Protein AF-A0A8T6A7P2-F1 (afdb_monomer_lite)

Organism: Escherichia coli (NCBI:txid562)

Secondary structure (DSSP, 8-state):
-HHHHHHHHHHHHHHTT-SEEEEE-SSGGGG-HHHHHHHTTTSS-EEEEE-TTSPPTTTTSB-PPPTT------SS-PPBHHHHBSSHHHHHHHHHHHHHHHHHHHHHH-----GGG-----HHHH-HHHHHHHHHHHTT--EE--TTS-BEE--HHHHHHHH-PPP-HHHHHHHHTT----B--TTS--B---S---

Foldseek 3Di:
DVLVVLVVQLVVCVVVVDQEDEDECQPPCVPCVVVSCVSCPPHNHHYYYDYFQAQADQQAAFDDDAPPDDDQDDDPPGHGNNLAAVGNVQVLLSLVVSQDVQVCCCPVVVDDDDPVSHDDDPCVVCDPVNVVLLVVLNVLWDWDDDPSNYTDIDDQVRCCVPVVDHRNVSNSSVSRVSDDQWDDDPPDDIDGDDPPDD

Structure (mmCIF, N/CA/C/O backbone):
data_AF-A0A8T6A7P2-F1
#
_entry.id   AF-A0A8T6A7P2-F1
#
loop_
_atom_site.group_PDB
_atom_site.id
_atom_site.type_symbol
_atom_site.label_atom_id
_atom_site.label_alt_id
_atom_site.label_comp_id
_atom_site.label_asym_id
_atom_site.label_entity_id
_atom_site.label_seq_id
_atom_site.pdbx_PDB_ins_code
_atom_site.Cartn_x
_atom_site.Cartn_y
_atom_site.Cartn_z
_atom_site.occupancy
_atom_site.B_iso_or_equiv
_atom_site.auth_seq_id
_atom_site.auth_comp_id
_atom_site.auth_asym_id
_atom_site.auth_atom_id
_atom_site.pdbx_PDB_model_num
ATOM 1 N N . ASP A 1 1 ? -10.646 17.675 11.533 1.00 82.50 1 ASP A N 1
ATOM 2 C CA . ASP A 1 1 ? -9.576 17.373 12.512 1.00 82.50 1 ASP A CA 1
ATOM 3 C C . ASP A 1 1 ? -9.053 15.948 12.293 1.00 82.50 1 ASP A C 1
ATOM 5 O O . ASP A 1 1 ? -9.683 15.192 11.562 1.00 82.50 1 ASP A O 1
ATOM 9 N N . ILE A 1 2 ? -7.898 15.574 12.850 1.00 89.81 2 ILE A N 1
ATOM 10 C CA . ILE A 1 2 ? -7.284 14.251 12.660 1.00 89.81 2 ILE A CA 1
ATOM 11 C C . ILE A 1 2 ? -8.164 13.108 13.181 1.00 89.81 2 ILE A C 1
ATOM 13 O O . ILE A 1 2 ? -8.233 12.057 12.547 1.00 89.81 2 ILE A O 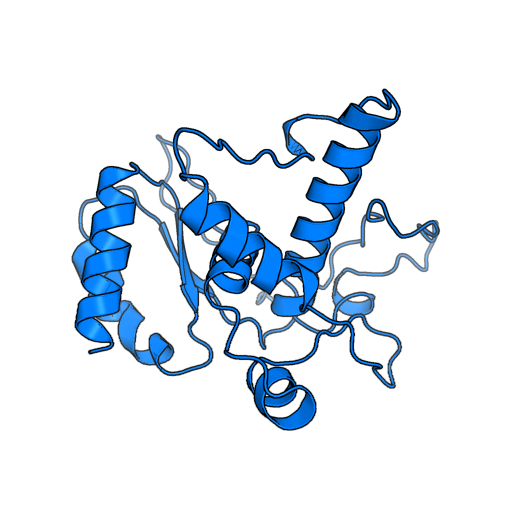1
ATOM 17 N N . ASN A 1 3 ? -8.882 13.329 14.284 1.00 93.62 3 ASN A N 1
ATOM 18 C CA . ASN A 1 3 ? -9.816 12.350 14.831 1.00 93.62 3 ASN A CA 1
ATOM 19 C C . ASN A 1 3 ? -10.999 12.105 13.882 1.00 93.62 3 ASN A C 1
ATOM 21 O O . ASN A 1 3 ? -11.344 10.954 13.642 1.00 93.62 3 ASN A O 1
ATOM 25 N N . GLU A 1 4 ? -11.553 13.154 13.266 1.00 95.19 4 GLU A N 1
ATOM 26 C CA . GLU A 1 4 ? -12.629 13.019 12.267 1.00 95.19 4 GLU A CA 1
ATOM 27 C C . GLU A 1 4 ? -12.160 12.243 11.028 1.00 95.19 4 GLU A C 1
ATOM 29 O O . GLU A 1 4 ? -12.902 11.431 10.484 1.00 95.19 4 GLU A O 1
ATOM 34 N N . GLY A 1 5 ? -10.913 12.459 10.593 1.00 94.69 5 GLY A N 1
ATOM 35 C CA . GLY A 1 5 ? -10.319 11.697 9.492 1.00 94.69 5 GLY A CA 1
ATOM 36 C C . GLY A 1 5 ? -10.165 10.208 9.818 1.00 94.69 5 GLY A C 1
ATOM 37 O O . GLY A 1 5 ? -10.401 9.365 8.954 1.00 94.69 5 GLY A O 1
ATOM 38 N N . ALA A 1 6 ? -9.816 9.882 11.066 1.00 95.56 6 ALA A N 1
ATOM 39 C CA . ALA A 1 6 ? -9.726 8.502 11.535 1.00 95.56 6 ALA A CA 1
ATOM 40 C C . ALA A 1 6 ? -11.102 7.821 11.596 1.00 95.56 6 ALA A C 1
ATOM 42 O O . ALA A 1 6 ? -11.232 6.683 11.144 1.00 95.56 6 ALA A O 1
ATOM 43 N N . ASP A 1 7 ? -12.131 8.519 12.086 1.00 95.94 7 ASP A N 1
ATOM 44 C CA . ASP A 1 7 ? -13.509 8.008 12.107 1.00 95.94 7 ASP A CA 1
ATOM 45 C C . ASP A 1 7 ? -14.044 7.794 10.689 1.00 95.94 7 ASP A C 1
ATOM 47 O O . ASP A 1 7 ? -14.640 6.757 10.400 1.00 95.94 7 ASP A O 1
ATOM 51 N N . TRP A 1 8 ? -13.780 8.739 9.782 1.00 97.31 8 TRP A N 1
ATOM 52 C CA . TRP A 1 8 ? -14.160 8.628 8.375 1.00 97.31 8 TRP A CA 1
ATOM 53 C C . TRP A 1 8 ? -13.516 7.405 7.713 1.00 97.31 8 TRP A C 1
ATOM 55 O O . TRP A 1 8 ? -14.231 6.568 7.162 1.00 97.31 8 TRP A O 1
ATOM 65 N N . ALA A 1 9 ? -12.195 7.248 7.824 1.00 96.94 9 ALA A N 1
ATOM 66 C CA . ALA A 1 9 ? -11.491 6.112 7.233 1.00 96.94 9 ALA A CA 1
ATOM 67 C C . ALA A 1 9 ? -11.938 4.770 7.840 1.00 96.94 9 ALA A C 1
ATOM 69 O O . ALA A 1 9 ? -12.129 3.799 7.112 1.00 96.94 9 ALA A O 1
ATOM 70 N N . SER A 1 10 ? -12.169 4.726 9.156 1.00 96.31 10 SER A N 1
ATOM 71 C CA . SER A 1 10 ? -12.660 3.516 9.829 1.00 96.31 10 SER A CA 1
ATOM 72 C C . SER A 1 10 ? -14.088 3.166 9.399 1.00 96.31 10 SER A C 1
ATOM 74 O O . SER A 1 10 ? -14.419 1.993 9.258 1.00 96.31 10 SER A O 1
ATOM 76 N N . SER A 1 11 ? -14.930 4.172 9.135 1.00 96.50 11 SER A N 1
ATOM 77 C 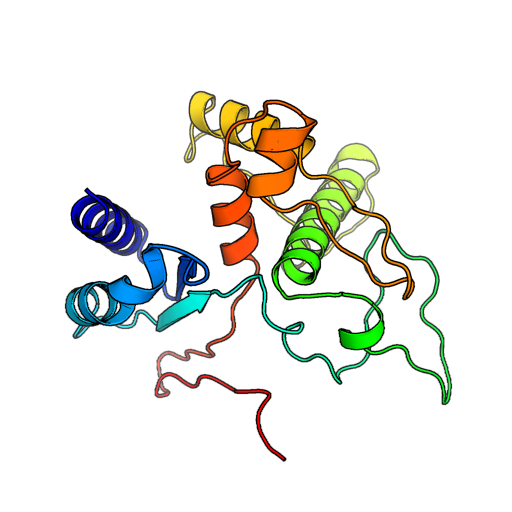CA . SER A 1 11 ? -16.287 3.954 8.623 1.00 96.50 11 SER A CA 1
ATOM 78 C C . SER A 1 11 ? -16.296 3.400 7.199 1.00 96.50 11 SER A C 1
ATOM 80 O O . SER A 1 11 ? -17.068 2.488 6.916 1.00 96.50 11 SER A O 1
ATOM 82 N N . LEU A 1 12 ? -15.399 3.885 6.332 1.00 96.06 12 LEU A N 1
ATOM 83 C CA . LEU A 1 12 ? -15.229 3.353 4.979 1.00 96.06 12 LEU A CA 1
ATOM 84 C C . LEU A 1 12 ? -14.766 1.900 5.010 1.00 96.06 12 LEU A C 1
ATOM 86 O O . LEU A 1 12 ? -15.370 1.061 4.365 1.00 96.06 12 LEU A O 1
ATOM 90 N N . ALA A 1 13 ? -13.784 1.582 5.848 1.00 94.69 13 ALA A N 1
ATOM 91 C CA . ALA A 1 13 ? -13.301 0.216 6.019 1.00 94.69 13 ALA A CA 1
ATOM 92 C C . ALA A 1 13 ? -14.390 -0.775 6.474 1.00 94.69 13 ALA A C 1
ATOM 94 O O . ALA A 1 13 ? -14.344 -1.945 6.113 1.00 94.69 13 ALA A O 1
ATOM 95 N N . VAL A 1 14 ? -15.381 -0.323 7.252 1.00 93.75 14 VAL A N 1
ATOM 96 C CA . VAL A 1 14 ? -16.546 -1.152 7.607 1.00 93.75 14 VAL A CA 1
ATOM 97 C C . VAL A 1 14 ? -17.514 -1.305 6.433 1.00 93.75 14 VAL A C 1
ATOM 99 O O . VAL A 1 14 ? -18.097 -2.371 6.274 1.00 93.75 14 VAL A O 1
ATOM 102 N N . ILE A 1 15 ? -17.706 -0.259 5.625 1.00 94.38 15 ILE A N 1
ATOM 103 C CA . ILE A 1 15 ? -18.546 -0.318 4.417 1.00 94.38 15 ILE A CA 1
ATOM 104 C C . ILE A 1 15 ? -17.935 -1.268 3.381 1.00 94.38 15 ILE A C 1
ATOM 106 O O . ILE A 1 15 ? -18.664 -2.037 2.762 1.00 94.38 15 ILE A O 1
ATOM 110 N N . ASP A 1 16 ? -16.612 -1.230 3.246 1.00 94.50 16 ASP A N 1
ATOM 111 C CA . ASP A 1 16 ? -15.836 -2.049 2.316 1.00 94.50 16 ASP A CA 1
ATOM 112 C C . ASP A 1 16 ? -15.555 -3.468 2.856 1.00 94.50 16 ASP A C 1
ATOM 114 O O . ASP A 1 16 ? -14.896 -4.250 2.178 1.00 94.50 16 ASP A O 1
ATOM 118 N N . ASP A 1 17 ? -16.048 -3.795 4.060 1.00 93.88 17 ASP A N 1
ATOM 119 C CA . ASP A 1 17 ? -15.923 -5.101 4.729 1.00 93.88 17 ASP A CA 1
ATOM 120 C C . ASP A 1 17 ? -14.480 -5.643 4.767 1.00 93.88 17 ASP A C 1
ATOM 122 O O . ASP A 1 17 ? -14.198 -6.775 4.382 1.00 93.88 17 ASP A O 1
ATOM 126 N N . VAL A 1 18 ? -13.527 -4.803 5.194 1.00 93.56 18 VAL A N 1
ATOM 127 C CA . VAL A 1 18 ? -12.096 -5.148 5.129 1.00 93.56 18 VAL A CA 1
ATOM 128 C C . VAL A 1 18 ? -11.649 -6.087 6.255 1.00 93.56 18 VAL A C 1
ATOM 130 O O . VAL A 1 18 ? -11.975 -5.877 7.421 1.00 93.56 18 VAL A O 1
ATOM 133 N N . ASP A 1 19 ? -10.759 -7.031 5.944 1.00 93.19 19 ASP A N 1
ATOM 134 C CA . ASP A 1 19 ? -10.066 -7.858 6.950 1.00 93.19 19 ASP A CA 1
ATOM 135 C C . ASP A 1 19 ? -8.873 -7.131 7.606 1.00 93.19 19 ASP A C 1
ATOM 137 O O . ASP A 1 19 ? -8.492 -7.380 8.761 1.00 93.19 19 ASP A O 1
ATOM 141 N N . HIS A 1 20 ? -8.250 -6.211 6.864 1.00 94.31 20 HIS A N 1
ATOM 142 C CA . HIS A 1 20 ? -7.018 -5.529 7.257 1.00 94.31 20 HIS A CA 1
ATOM 143 C C . HIS A 1 20 ? -7.129 -4.018 7.080 1.00 94.31 20 HIS A C 1
ATOM 145 O O . HIS A 1 20 ? -7.383 -3.517 5.988 1.00 94.31 20 HIS A O 1
ATOM 151 N N . PHE A 1 21 ? -6.863 -3.282 8.158 1.00 96.06 21 PHE A N 1
ATOM 152 C CA . PHE A 1 21 ? -6.836 -1.828 8.175 1.00 96.06 21 PHE A CA 1
ATOM 153 C C . PHE A 1 21 ? -5.446 -1.318 8.562 1.00 96.06 21 PHE A C 1
ATOM 155 O O . PHE A 1 21 ? -4.931 -1.618 9.645 1.00 96.06 21 PHE A O 1
ATOM 162 N N . LEU A 1 22 ? -4.840 -0.512 7.686 1.00 96.75 22 LEU A N 1
ATOM 163 C CA . LEU A 1 22 ? -3.539 0.115 7.911 1.00 96.75 22 LEU A CA 1
ATOM 164 C C . LEU A 1 22 ? -3.654 1.640 7.923 1.00 96.75 22 LEU A C 1
ATOM 166 O O . LEU A 1 22 ? -4.429 2.220 7.168 1.00 96.75 22 LEU A O 1
ATOM 170 N N . PHE A 1 23 ? -2.845 2.302 8.751 1.00 96.19 23 PHE A N 1
ATOM 171 C CA . PHE A 1 23 ? -2.768 3.767 8.785 1.00 96.19 23 PHE A CA 1
ATOM 172 C C . PHE A 1 23 ? -1.342 4.268 9.043 1.00 96.19 23 PHE A C 1
ATOM 174 O O . PHE A 1 23 ? -0.574 3.624 9.755 1.00 96.19 23 PHE A O 1
ATOM 181 N N . ASP A 1 24 ? -1.000 5.438 8.492 1.00 95.81 24 ASP A N 1
ATOM 182 C CA . ASP A 1 24 ? 0.319 6.070 8.649 1.00 95.81 24 ASP A CA 1
ATOM 183 C C . ASP A 1 24 ? 0.519 6.586 10.087 1.00 95.81 24 ASP A C 1
ATOM 185 O O . ASP A 1 24 ? -0.169 7.503 10.546 1.00 95.81 24 ASP A O 1
ATOM 189 N N . GLY A 1 25 ? 1.479 5.992 10.793 1.00 95.06 25 GLY A N 1
ATOM 190 C CA . GLY A 1 25 ? 1.872 6.326 12.158 1.00 95.06 25 GLY A CA 1
ATOM 191 C C . GLY A 1 25 ? 3.208 7.061 12.286 1.00 95.06 25 GLY A C 1
ATOM 192 O O . GLY A 1 25 ? 3.648 7.272 13.413 1.00 95.06 25 GLY A O 1
ATOM 193 N N . ASP A 1 26 ? 3.870 7.450 11.188 1.00 91.19 26 ASP A N 1
ATOM 194 C CA . ASP A 1 26 ? 5.152 8.181 11.256 1.00 91.19 26 ASP A CA 1
ATOM 195 C C . ASP A 1 26 ? 4.981 9.655 11.662 1.00 91.19 26 ASP A C 1
ATOM 197 O O . ASP A 1 26 ? 5.938 10.314 12.071 1.00 91.19 26 ASP A O 1
ATOM 201 N N . GLY A 1 27 ? 3.767 10.193 11.527 1.00 89.31 27 GLY A N 1
ATOM 202 C CA . GLY A 1 27 ? 3.453 11.593 11.803 1.00 89.31 27 GLY A CA 1
ATOM 203 C C . GLY A 1 27 ? 2.328 11.764 12.816 1.00 89.31 27 GLY A C 1
ATOM 204 O O . GLY A 1 27 ? 2.290 11.126 13.866 1.00 89.31 27 GLY A O 1
ATOM 205 N N . LEU A 1 28 ? 1.376 12.639 12.484 1.00 89.19 28 LEU A N 1
ATOM 206 C CA . LEU A 1 28 ? 0.245 12.957 13.361 1.00 89.19 28 LEU A CA 1
ATOM 207 C C . LEU A 1 28 ? -0.606 11.721 13.713 1.00 89.19 28 LEU A C 1
ATOM 209 O O . LEU A 1 28 ? -1.212 11.680 14.782 1.00 89.19 28 LEU A O 1
ATOM 213 N N . GLY A 1 29 ? -0.620 10.697 12.852 1.00 91.44 29 GLY A N 1
ATOM 214 C CA . GLY A 1 29 ? -1.354 9.452 13.083 1.00 91.44 29 GLY A CA 1
ATOM 215 C C . GLY A 1 29 ? -0.804 8.579 14.215 1.00 91.44 29 GLY A C 1
ATOM 216 O O . GLY A 1 29 ? -1.502 7.673 14.661 1.00 91.44 29 GLY A O 1
ATOM 217 N N . ALA A 1 30 ? 0.385 8.870 14.759 1.00 92.69 30 ALA A N 1
ATOM 218 C CA . ALA A 1 30 ? 0.971 8.112 15.870 1.00 92.69 30 ALA A CA 1
ATOM 219 C C . ALA A 1 30 ? 0.033 7.998 17.092 1.00 92.69 30 ALA A C 1
ATOM 221 O O . ALA A 1 30 ? 0.031 6.983 17.789 1.00 92.69 30 ALA A O 1
ATOM 222 N N . GLY A 1 31 ? -0.801 9.017 17.336 1.00 93.06 31 GLY A N 1
ATOM 223 C CA . GLY A 1 31 ? -1.765 9.049 18.441 1.00 93.06 31 GLY A CA 1
ATOM 224 C C . GLY A 1 31 ? -3.103 8.345 18.173 1.00 93.06 31 GLY A C 1
ATOM 225 O O . GLY A 1 31 ? -3.914 8.232 19.089 1.00 93.06 31 GLY A O 1
ATOM 226 N N . LEU A 1 32 ? -3.357 7.865 16.950 1.00 94.50 32 LEU A N 1
ATOM 227 C CA . LEU A 1 32 ? -4.676 7.361 16.543 1.00 94.50 32 LEU A CA 1
ATOM 228 C C . LEU A 1 32 ? -4.944 5.903 16.915 1.00 94.50 32 LEU A C 1
ATOM 230 O O . LEU A 1 32 ? -6.089 5.463 16.826 1.00 94.50 32 LEU A O 1
ATOM 234 N N . ARG A 1 33 ? -3.924 5.155 17.363 1.00 92.62 33 ARG A N 1
ATOM 235 C CA . ARG A 1 33 ? -4.043 3.710 17.616 1.00 92.62 33 ARG A CA 1
ATOM 236 C C . ARG A 1 33 ? -5.256 3.372 18.473 1.00 92.62 33 ARG A C 1
ATOM 238 O O . ARG A 1 33 ? -6.044 2.536 18.062 1.00 92.62 33 ARG A O 1
ATOM 245 N N . ARG A 1 34 ? -5.415 4.047 19.619 1.00 94.00 34 ARG A N 1
ATOM 246 C CA . ARG A 1 34 ? -6.513 3.780 20.559 1.00 94.00 34 ARG A CA 1
ATOM 247 C C . ARG A 1 34 ? -7.878 4.023 19.917 1.00 94.00 34 ARG A C 1
ATOM 249 O O . ARG A 1 34 ? -8.742 3.167 20.011 1.00 94.00 34 ARG A O 1
ATOM 256 N N . GLN A 1 35 ? -8.055 5.160 19.244 1.00 96.19 35 GLN A N 1
ATOM 257 C CA . GLN A 1 35 ? -9.323 5.500 18.594 1.00 96.19 35 GLN A CA 1
ATOM 258 C C . GLN A 1 35 ? -9.706 4.453 17.542 1.00 96.19 35 GLN A C 1
ATOM 260 O O . GLN A 1 35 ? -10.834 3.973 17.538 1.00 96.19 35 GLN A O 1
ATOM 265 N N . ILE A 1 36 ? -8.755 4.071 16.687 1.00 95.50 36 ILE A N 1
ATOM 266 C CA . ILE A 1 36 ? -8.992 3.111 15.606 1.00 95.50 36 ILE A CA 1
ATOM 267 C C . ILE A 1 36 ? -9.271 1.714 16.183 1.00 95.50 36 ILE A C 1
ATOM 269 O O . ILE A 1 36 ? -10.229 1.063 15.779 1.00 95.50 36 ILE A O 1
ATOM 273 N N . THR A 1 37 ? -8.500 1.255 17.176 1.00 92.75 37 THR A N 1
ATOM 274 C CA . THR A 1 37 ? -8.757 -0.048 17.815 1.00 92.75 37 THR A CA 1
ATOM 275 C C . THR A 1 37 ? -10.088 -0.083 18.561 1.00 92.75 37 THR A C 1
ATOM 277 O O . THR A 1 37 ? -10.783 -1.093 18.501 1.00 92.75 37 THR A O 1
ATOM 280 N N . ASP A 1 38 ? -10.469 1.013 19.227 1.00 95.69 38 ASP A N 1
ATOM 281 C CA . ASP A 1 38 ? -11.764 1.123 19.906 1.00 95.69 38 ASP A CA 1
ATOM 282 C C . ASP A 1 38 ? -12.914 1.046 18.879 1.00 95.69 38 ASP A C 1
ATOM 284 O O . ASP A 1 38 ? -13.907 0.358 19.118 1.00 95.69 38 ASP A O 1
ATOM 288 N N . TYR A 1 39 ? -12.758 1.669 17.701 1.00 95.50 39 TYR A N 1
ATOM 289 C CA . TYR A 1 39 ? -13.742 1.634 16.608 1.00 95.50 39 TYR A CA 1
ATOM 290 C C . TYR A 1 39 ? -13.983 0.214 16.064 1.00 95.50 39 TYR A C 1
ATOM 292 O O . TYR A 1 39 ? -15.126 -0.204 15.820 1.00 95.50 39 TYR A O 1
ATOM 300 N N . PHE A 1 40 ? -12.906 -0.556 15.892 1.00 95.00 40 PHE A N 1
ATOM 301 C CA . PHE A 1 40 ? -12.961 -1.935 15.399 1.00 95.00 40 PHE A CA 1
ATOM 302 C C . PHE A 1 40 ? -13.219 -2.979 16.495 1.00 95.00 40 PHE A C 1
ATOM 304 O O . PHE A 1 40 ? -13.296 -4.169 16.193 1.00 95.00 40 PHE A O 1
ATOM 311 N N . SER A 1 41 ? -13.430 -2.567 17.749 1.00 92.56 41 SER A N 1
ATOM 312 C CA . SER A 1 41 ? -13.748 -3.487 18.843 1.00 92.56 41 SER A CA 1
ATOM 313 C C . SER A 1 41 ? -14.966 -4.364 18.513 1.00 92.56 41 SER A C 1
ATOM 315 O O . SER A 1 41 ? -16.008 -3.879 18.058 1.00 92.56 41 SER A O 1
ATOM 317 N N . GLY A 1 42 ? -14.808 -5.678 18.698 1.00 89.56 42 GLY A N 1
ATOM 318 C CA . GLY A 1 42 ? -15.815 -6.692 18.368 1.00 89.56 42 GLY A CA 1
ATOM 319 C C . GLY A 1 42 ? -15.935 -7.052 16.881 1.00 89.56 42 GLY A C 1
ATOM 320 O O . GLY A 1 42 ? -16.757 -7.902 16.547 1.00 89.56 42 GLY A O 1
ATOM 321 N N . LYS A 1 43 ? -15.136 -6.447 15.991 1.00 90.19 43 LYS A N 1
ATOM 322 C CA . LYS A 1 43 ? -15.086 -6.775 14.556 1.00 90.19 43 LYS A CA 1
ATOM 323 C C . LYS A 1 43 ? -13.843 -7.610 14.251 1.00 90.19 43 LYS A C 1
ATOM 325 O O . LYS A 1 43 ? -12.814 -7.452 14.905 1.00 90.19 43 LYS A O 1
ATOM 330 N N . LYS A 1 44 ? -13.917 -8.476 13.239 1.00 89.12 44 LYS A N 1
ATOM 331 C CA . LYS A 1 44 ? -12.779 -9.283 12.769 1.00 89.12 44 LYS A CA 1
ATOM 332 C C . LYS A 1 44 ? -11.870 -8.478 11.824 1.00 89.12 44 LYS A C 1
ATOM 334 O O . LYS A 1 44 ? -11.571 -8.926 10.732 1.00 89.12 44 LYS A O 1
ATOM 339 N N . VAL A 1 45 ? -11.440 -7.289 12.255 1.00 91.75 45 VAL A N 1
ATOM 340 C CA . VAL A 1 45 ? -10.563 -6.405 11.470 1.00 91.75 45 VAL A CA 1
ATOM 341 C C . VAL A 1 45 ? -9.229 -6.254 12.183 1.00 91.75 45 VAL A C 1
ATOM 343 O O . VAL A 1 45 ? -9.171 -5.856 13.349 1.00 91.75 45 VAL A O 1
ATOM 346 N N . THR A 1 46 ? -8.138 -6.551 11.487 1.00 92.38 46 THR A N 1
ATOM 347 C CA . THR A 1 46 ? -6.792 -6.296 12.011 1.00 92.38 46 THR A CA 1
ATOM 348 C C . THR A 1 46 ? -6.431 -4.826 11.842 1.00 92.38 46 THR A C 1
ATOM 350 O O . THR A 1 46 ? -6.662 -4.239 10.791 1.00 92.38 46 THR A O 1
ATOM 353 N N . VAL A 1 47 ? -5.837 -4.222 12.872 1.00 93.38 47 VAL A N 1
ATOM 354 C CA . VAL A 1 47 ? -5.414 -2.817 12.840 1.00 93.38 47 VAL A CA 1
ATOM 355 C C . VAL A 1 47 ? -3.897 -2.747 12.931 1.00 93.38 47 VAL A C 1
ATOM 357 O O . VAL A 1 47 ? -3.316 -3.075 13.968 1.00 93.38 47 VAL A O 1
ATOM 360 N N . THR A 1 48 ? -3.257 -2.266 11.867 1.00 94.44 48 THR A N 1
ATOM 361 C CA . THR A 1 48 ? -1.801 -2.117 11.794 1.00 94.44 48 THR A CA 1
ATOM 362 C C . THR A 1 48 ? -1.415 -0.651 11.638 1.00 94.44 48 THR A C 1
ATOM 364 O O . THR A 1 48 ? -1.798 0.029 10.691 1.00 94.44 48 THR A O 1
ATOM 367 N N . MET A 1 49 ? -0.589 -0.160 12.558 1.00 95.31 49 MET A N 1
ATOM 368 C CA . MET A 1 49 ? 0.074 1.129 12.387 1.00 95.31 49 MET A CA 1
ATOM 369 C C . MET A 1 49 ? 1.270 0.946 11.450 1.00 95.31 49 MET A C 1
ATOM 371 O O . MET A 1 49 ? 2.231 0.261 11.797 1.00 95.31 49 MET A O 1
ATOM 375 N N . PHE A 1 50 ? 1.211 1.556 10.274 1.00 96.31 50 PHE A N 1
ATOM 376 C CA . PHE A 1 50 ? 2.284 1.538 9.294 1.00 96.31 50 PHE A CA 1
ATOM 377 C C . PHE A 1 50 ? 3.269 2.671 9.568 1.00 96.31 50 PHE A C 1
ATOM 379 O O . PHE A 1 50 ? 2.885 3.835 9.666 1.00 96.31 50 PHE A O 1
ATOM 386 N N . LYS A 1 51 ? 4.555 2.342 9.651 1.00 95.94 51 LYS A N 1
ATOM 387 C CA . LYS A 1 51 ? 5.634 3.319 9.808 1.00 95.94 51 LYS A CA 1
ATOM 388 C C . LYS A 1 51 ? 6.627 3.128 8.675 1.00 95.94 51 LYS A C 1
ATOM 390 O O . LYS A 1 51 ? 7.479 2.244 8.706 1.00 95.94 51 LYS A O 1
ATOM 395 N N . GLY A 1 52 ? 6.473 3.942 7.636 1.00 94.75 52 GLY A N 1
ATOM 396 C CA . GLY A 1 52 ? 7.275 3.888 6.419 1.00 94.75 52 GLY A CA 1
ATOM 397 C C . GLY A 1 52 ? 8.759 4.178 6.640 1.00 94.75 52 GLY A C 1
ATOM 398 O O . GLY A 1 52 ? 9.567 3.824 5.783 1.00 94.75 52 GLY A O 1
ATOM 399 N N . SER A 1 53 ? 9.109 4.808 7.763 1.00 94.62 53 SER A N 1
ATOM 400 C CA . SER A 1 53 ? 10.481 5.086 8.187 1.00 94.62 53 SER A CA 1
ATOM 401 C C . SER A 1 53 ? 11.229 3.874 8.759 1.00 94.62 53 SER A C 1
ATOM 403 O O . SER A 1 53 ? 12.459 3.906 8.789 1.00 94.62 53 SER A O 1
ATOM 405 N N . GLU A 1 54 ? 10.525 2.816 9.176 1.00 96.12 54 GLU A N 1
ATOM 406 C CA . GLU A 1 54 ? 11.127 1.603 9.749 1.00 96.12 54 GLU A CA 1
ATOM 407 C C . GLU A 1 54 ? 11.884 0.776 8.703 1.00 96.12 54 GLU A C 1
ATOM 409 O O . GLU A 1 54 ? 11.593 0.865 7.505 1.00 96.12 54 GLU A O 1
ATOM 414 N N . SER A 1 55 ? 12.828 -0.056 9.167 1.00 95.69 55 SER A N 1
ATOM 415 C CA . SER A 1 55 ? 13.488 -1.075 8.340 1.00 95.69 55 SER A CA 1
ATOM 416 C C . SER A 1 55 ? 12.463 -1.912 7.568 1.00 95.69 55 SER A C 1
ATOM 418 O O . SER A 1 55 ? 11.337 -2.081 8.057 1.00 95.69 55 SER A O 1
ATOM 420 N N . PRO A 1 56 ? 12.816 -2.420 6.371 1.00 94.81 56 PRO A N 1
ATOM 421 C CA . PRO A 1 56 ? 11.919 -3.247 5.575 1.00 94.81 56 PRO A CA 1
ATOM 422 C C . PRO A 1 56 ? 11.295 -4.380 6.395 1.00 94.81 56 PRO A C 1
ATOM 424 O O . PRO A 1 56 ? 11.900 -4.927 7.314 1.00 94.81 56 PRO A O 1
ATOM 427 N N . PHE A 1 57 ? 10.056 -4.724 6.069 1.00 93.94 57 PHE A N 1
ATOM 428 C CA . PHE A 1 57 ? 9.439 -5.925 6.604 1.00 93.94 57 PHE A CA 1
ATOM 429 C C . PHE A 1 57 ? 10.202 -7.152 6.095 1.00 93.94 57 PHE A C 1
ATOM 431 O O . PHE A 1 57 ? 10.490 -7.225 4.899 1.00 93.94 57 PHE A O 1
ATOM 438 N N . ASP A 1 58 ? 10.495 -8.087 7.001 1.00 91.94 58 ASP A N 1
ATOM 439 C CA . ASP A 1 58 ? 11.258 -9.309 6.719 1.00 91.94 58 ASP A CA 1
ATOM 440 C C . ASP A 1 58 ? 12.653 -9.026 6.119 1.00 91.94 58 ASP A C 1
ATOM 442 O O . ASP A 1 58 ? 13.065 -9.612 5.124 1.00 91.94 58 ASP A O 1
ATOM 446 N N . GLU A 1 59 ? 13.376 -8.053 6.693 1.00 91.69 59 GLU A N 1
ATOM 447 C CA . GLU A 1 59 ? 14.619 -7.526 6.109 1.00 91.69 59 GLU A CA 1
ATOM 448 C C . GLU A 1 59 ? 15.739 -8.561 5.925 1.00 91.69 59 GLU A C 1
ATOM 450 O O . GLU A 1 59 ? 16.558 -8.391 5.027 1.00 91.69 59 GLU A O 1
ATOM 455 N N . ASP A 1 60 ? 15.755 -9.639 6.708 1.00 90.50 60 ASP A N 1
ATOM 456 C CA . ASP A 1 60 ? 16.752 -10.711 6.598 1.00 90.50 60 ASP A CA 1
ATOM 457 C C . ASP A 1 60 ? 16.372 -11.786 5.567 1.00 90.50 60 ASP A C 1
ATOM 459 O O . ASP A 1 60 ? 17.197 -12.638 5.223 1.00 90.50 60 ASP A O 1
ATOM 463 N N . ALA A 1 61 ? 15.143 -11.763 5.041 1.00 89.12 61 ALA A N 1
ATOM 464 C CA . ALA A 1 61 ? 14.722 -12.724 4.036 1.00 89.12 61 ALA A CA 1
ATOM 465 C C . ALA A 1 61 ? 15.434 -12.489 2.692 1.00 89.12 61 ALA A C 1
ATOM 467 O O . ALA A 1 61 ? 15.741 -11.346 2.330 1.00 89.12 61 ALA A O 1
ATOM 468 N N . PRO A 1 62 ? 15.666 -13.560 1.910 1.00 86.62 62 PRO A N 1
ATOM 469 C CA . PRO A 1 62 ? 16.151 -13.458 0.540 1.00 86.62 62 PRO A CA 1
ATOM 470 C C . PRO A 1 62 ? 15.309 -12.501 -0.305 1.00 86.62 62 PRO A C 1
ATOM 472 O O . PRO A 1 62 ? 14.092 -12.659 -0.413 1.00 86.62 62 PRO A O 1
ATOM 475 N N . TYR A 1 63 ? 15.957 -11.544 -0.969 1.00 83.50 63 TYR A N 1
ATOM 476 C CA . TYR A 1 63 ? 15.282 -10.713 -1.954 1.00 83.50 63 TYR A CA 1
ATOM 477 C C . TYR A 1 63 ? 14.947 -11.548 -3.192 1.00 83.50 63 TYR A C 1
ATOM 479 O O . TYR A 1 63 ? 15.832 -12.011 -3.917 1.00 83.50 63 TYR A O 1
ATOM 487 N N . GLN A 1 64 ? 13.654 -11.724 -3.449 1.00 78.00 64 GLN A N 1
ATOM 488 C CA . GLN A 1 64 ? 13.165 -12.243 -4.719 1.00 78.00 64 GLN A CA 1
ATOM 489 C C . GLN A 1 64 ? 13.124 -11.088 -5.722 1.00 78.00 64 GLN A C 1
ATOM 491 O O . GLN A 1 64 ? 12.611 -10.015 -5.404 1.00 78.00 64 GLN A O 1
ATOM 496 N N . ALA A 1 65 ? 13.705 -11.286 -6.910 1.00 69.06 65 ALA A N 1
ATOM 497 C CA . ALA A 1 65 ? 13.798 -10.224 -7.906 1.00 69.06 65 ALA A CA 1
ATOM 498 C C . ALA A 1 65 ? 12.417 -9.655 -8.255 1.00 69.06 65 ALA A C 1
ATOM 500 O O . ALA A 1 65 ? 11.491 -10.389 -8.610 1.00 69.06 65 ALA A O 1
ATOM 501 N N . GLY A 1 66 ? 12.319 -8.328 -8.184 1.00 63.62 66 GLY A N 1
ATOM 502 C CA . GLY A 1 66 ? 11.198 -7.588 -8.742 1.00 63.62 66 GLY A CA 1
ATOM 503 C C . GLY A 1 66 ? 11.214 -7.652 -10.267 1.00 63.62 66 GLY A C 1
ATOM 504 O O . GLY A 1 66 ? 12.215 -8.012 -10.891 1.00 63.62 66 GLY A O 1
ATOM 505 N N . ALA A 1 67 ? 10.113 -7.243 -10.889 1.00 61.41 67 ALA A N 1
ATOM 506 C CA . ALA A 1 67 ? 9.960 -7.270 -12.341 1.00 61.41 67 ALA A CA 1
ATOM 507 C C . ALA A 1 67 ? 10.903 -6.283 -13.071 1.00 61.41 67 ALA A C 1
ATOM 509 O O . ALA A 1 67 ? 11.022 -6.324 -14.293 1.00 61.41 67 ALA A O 1
ATOM 510 N N . TRP A 1 68 ? 11.581 -5.411 -12.312 1.00 52.81 68 TRP A N 1
ATOM 511 C CA . TRP A 1 68 ? 12.519 -4.388 -12.782 1.00 52.81 68 TRP A CA 1
ATOM 512 C C . TRP A 1 68 ? 14.004 -4.712 -12.544 1.00 52.81 68 TRP A C 1
ATOM 514 O O . TRP A 1 68 ? 14.857 -3.899 -12.906 1.00 52.81 68 TRP A O 1
ATOM 524 N N . THR A 1 69 ? 14.343 -5.828 -11.887 1.00 54.19 69 THR A N 1
ATOM 525 C CA . THR A 1 69 ? 15.736 -6.130 -11.509 1.00 54.19 69 THR A CA 1
ATOM 526 C C . THR A 1 69 ? 16.188 -7.483 -12.042 1.00 54.19 69 THR A C 1
ATOM 528 O O . THR A 1 69 ? 15.683 -8.513 -11.609 1.00 54.19 69 THR A O 1
ATOM 531 N N . ASP A 1 70 ? 17.201 -7.476 -12.908 1.00 44.16 70 ASP A N 1
ATOM 532 C CA . ASP A 1 70 ? 17.686 -8.673 -13.612 1.00 44.16 70 ASP A CA 1
ATOM 533 C C . ASP A 1 70 ? 18.633 -9.573 -12.793 1.00 44.16 70 ASP A C 1
ATOM 535 O O . ASP A 1 70 ? 19.020 -10.645 -13.252 1.00 44.16 70 ASP A O 1
ATOM 539 N N . GLU A 1 71 ? 19.027 -9.189 -11.574 1.00 52.25 71 GLU A N 1
ATOM 540 C CA . GLU A 1 71 ? 20.068 -9.915 -10.835 1.00 52.25 71 GLU A CA 1
ATOM 541 C C . GLU A 1 71 ? 19.563 -10.521 -9.522 1.00 52.25 71 GLU A C 1
ATOM 543 O O . GLU A 1 71 ? 19.744 -9.963 -8.433 1.00 52.25 71 GLU A O 1
ATOM 548 N N . VAL A 1 72 ? 19.008 -11.731 -9.610 1.00 53.62 72 VAL A N 1
ATOM 549 C CA . VAL A 1 72 ? 19.044 -12.666 -8.478 1.00 53.62 72 VAL A CA 1
ATOM 550 C C . VAL A 1 72 ? 20.474 -13.198 -8.386 1.00 53.62 72 VAL A C 1
ATOM 552 O O . VAL A 1 72 ? 20.900 -14.001 -9.214 1.00 53.62 72 VAL A O 1
ATOM 555 N N . VAL A 1 73 ? 21.238 -12.742 -7.393 1.00 54.81 73 VAL A N 1
ATOM 556 C CA . VAL A 1 73 ? 22.555 -13.327 -7.106 1.00 54.81 73 VAL A CA 1
ATOM 557 C C . VAL A 1 73 ? 22.311 -14.694 -6.464 1.00 54.81 73 VAL A C 1
ATOM 559 O O . VAL A 1 73 ? 21.813 -14.771 -5.344 1.00 54.81 73 VAL A O 1
ATOM 562 N N . GLN A 1 74 ? 22.603 -15.772 -7.193 1.00 52.16 74 GLN A N 1
ATOM 563 C CA . GLN A 1 74 ? 22.542 -17.142 -6.673 1.00 52.16 74 GLN A CA 1
ATOM 564 C C . GLN A 1 74 ? 23.872 -17.522 -5.997 1.00 52.16 74 GLN A C 1
ATOM 566 O O . GLN A 1 74 ? 24.939 -17.126 -6.465 1.00 52.16 74 GLN A O 1
ATOM 571 N N . GLY A 1 75 ? 23.815 -18.318 -4.924 1.00 60.16 75 GLY A N 1
ATOM 572 C CA . GLY A 1 75 ? 24.983 -18.794 -4.165 1.00 60.16 75 GLY A CA 1
ATOM 573 C C . GLY A 1 75 ? 25.037 -18.236 -2.740 1.00 60.16 75 GLY A C 1
ATOM 574 O O . GLY A 1 75 ? 24.028 -17.768 -2.230 1.00 60.16 75 GLY A O 1
ATOM 575 N N . ASP A 1 76 ? 26.208 -18.252 -2.102 1.00 57.47 76 ASP A N 1
ATOM 576 C CA . ASP A 1 76 ? 26.384 -17.843 -0.692 1.00 57.47 76 ASP A CA 1
ATOM 577 C C . ASP A 1 76 ? 26.208 -16.324 -0.439 1.00 57.47 76 ASP A C 1
ATOM 579 O O . ASP A 1 76 ? 26.220 -15.881 0.705 1.00 57.47 76 ASP A O 1
ATOM 583 N N . ASN A 1 77 ? 26.019 -15.524 -1.498 1.00 65.25 77 ASN A N 1
ATOM 584 C CA . ASN A 1 77 ? 25.830 -14.065 -1.463 1.00 65.25 77 ASN A CA 1
ATOM 585 C C . ASN A 1 77 ? 24.402 -13.661 -1.882 1.00 65.25 77 ASN A C 1
ATOM 587 O O . ASN A 1 77 ? 24.217 -12.781 -2.729 1.00 65.25 77 ASN A O 1
ATOM 591 N N . VAL A 1 78 ? 23.383 -14.323 -1.331 1.00 74.81 78 VAL A N 1
ATOM 592 C CA . VAL A 1 78 ? 21.988 -13.921 -1.561 1.00 74.81 78 VAL A CA 1
ATOM 593 C C . VAL A 1 78 ? 21.756 -12.552 -0.921 1.00 74.81 78 VAL A C 1
ATOM 595 O O . VAL A 1 78 ? 21.920 -12.398 0.286 1.00 74.81 78 VAL A O 1
ATOM 598 N N . ARG A 1 79 ? 21.372 -11.554 -1.725 1.00 83.44 79 ARG A N 1
ATOM 599 C CA . ARG A 1 79 ? 20.969 -10.237 -1.208 1.00 83.44 79 ARG A CA 1
ATOM 600 C C . ARG A 1 79 ? 19.695 -10.375 -0.388 1.00 83.44 79 ARG A C 1
ATOM 602 O O . ARG A 1 79 ? 18.745 -11.005 -0.856 1.00 83.44 79 ARG A O 1
ATOM 609 N N . THR A 1 80 ? 19.649 -9.754 0.782 1.00 89.62 80 THR A N 1
ATOM 610 C CA . THR A 1 80 ? 18.427 -9.714 1.590 1.00 89.62 80 THR A CA 1
ATOM 611 C C . THR A 1 80 ? 17.521 -8.549 1.183 1.00 89.62 80 THR A C 1
ATOM 613 O O . THR A 1 80 ? 17.935 -7.621 0.479 1.00 89.62 80 THR A O 1
ATOM 616 N N . ILE A 1 81 ? 16.264 -8.563 1.628 1.00 90.75 81 ILE A N 1
ATOM 617 C CA . ILE A 1 81 ? 15.342 -7.428 1.460 1.00 90.75 81 ILE A CA 1
ATOM 618 C C . ILE A 1 81 ? 15.938 -6.153 2.084 1.00 90.75 81 ILE A C 1
ATOM 620 O O . ILE A 1 81 ? 15.839 -5.066 1.504 1.00 90.75 81 ILE A O 1
ATOM 624 N N . GLY A 1 82 ? 16.599 -6.287 3.234 1.00 91.25 82 GLY A N 1
ATOM 625 C CA . GLY A 1 82 ? 17.295 -5.222 3.946 1.00 91.25 82 GLY A CA 1
ATOM 626 C C . GLY A 1 82 ? 18.476 -4.651 3.169 1.00 91.25 82 GLY A C 1
ATOM 627 O O . GLY A 1 82 ? 18.729 -3.447 3.250 1.00 91.25 82 GLY A O 1
ATOM 628 N N . ASP A 1 83 ? 19.174 -5.458 2.370 1.00 89.25 83 ASP A N 1
ATOM 629 C CA . ASP A 1 83 ? 20.241 -4.979 1.483 1.00 89.25 83 ASP A CA 1
ATOM 630 C C . ASP A 1 83 ? 19.698 -4.136 0.325 1.00 89.25 83 ASP A C 1
ATOM 632 O O . ASP A 1 83 ? 20.360 -3.201 -0.134 1.00 89.25 83 ASP A O 1
ATOM 636 N N . VAL A 1 84 ? 18.485 -4.441 -0.141 1.00 89.50 84 VAL A N 1
ATOM 637 C CA . VAL A 1 84 ? 17.872 -3.787 -1.303 1.00 89.50 84 VAL A CA 1
ATOM 638 C C . VAL A 1 84 ? 17.129 -2.515 -0.917 1.00 89.50 84 VAL A C 1
ATOM 640 O O . VAL A 1 84 ? 17.326 -1.481 -1.557 1.00 89.50 84 VAL A O 1
ATOM 643 N N . PHE A 1 85 ? 16.295 -2.542 0.121 1.00 92.81 85 PHE A N 1
ATOM 644 C CA . PHE A 1 85 ? 15.438 -1.414 0.490 1.00 92.81 85 PHE A CA 1
ATOM 645 C C . PHE A 1 85 ? 15.941 -0.693 1.734 1.00 92.81 85 PHE A C 1
ATOM 647 O O . PHE A 1 85 ? 16.356 -1.298 2.717 1.00 92.81 85 PHE A O 1
ATOM 654 N N . ARG A 1 86 ? 15.856 0.642 1.734 1.00 94.75 86 ARG A N 1
ATOM 655 C CA . ARG A 1 86 ? 16.178 1.423 2.935 1.00 94.75 86 ARG A CA 1
ATOM 656 C C . ARG A 1 86 ? 15.142 1.241 4.046 1.00 94.75 86 ARG A C 1
ATOM 658 O O . ARG A 1 86 ? 15.515 1.273 5.213 1.00 94.75 86 ARG A O 1
ATOM 665 N N . ASN A 1 87 ? 13.861 1.183 3.691 1.00 95.56 87 ASN A N 1
ATOM 666 C CA . ASN A 1 87 ? 12.746 1.228 4.634 1.00 95.56 87 ASN A CA 1
ATOM 667 C C . ASN A 1 87 ? 11.453 0.660 4.025 1.00 95.56 87 ASN A C 1
ATOM 669 O O . ASN A 1 87 ? 11.376 0.448 2.810 1.00 95.56 87 ASN A O 1
ATOM 673 N N . LYS A 1 88 ? 10.422 0.466 4.860 1.00 96.62 88 LYS A N 1
ATOM 674 C CA . LYS A 1 88 ? 9.095 -0.027 4.437 1.00 96.62 88 LYS A CA 1
ATOM 675 C C . LYS A 1 88 ? 8.479 0.826 3.333 1.00 96.62 88 LYS A C 1
ATOM 677 O O . LYS A 1 88 ? 7.918 0.282 2.388 1.00 96.62 88 LYS A O 1
ATOM 682 N N . ARG A 1 89 ? 8.620 2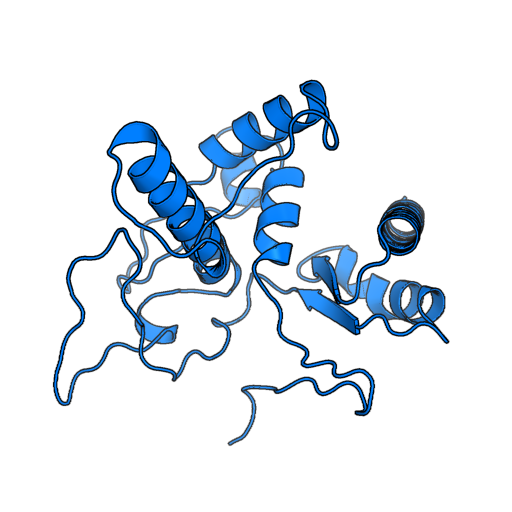.159 3.402 1.00 95.88 89 ARG A N 1
ATOM 683 C CA . ARG A 1 89 ? 8.121 3.051 2.341 1.00 95.88 89 ARG A CA 1
ATOM 684 C C . ARG A 1 89 ? 8.690 2.655 0.981 1.00 95.88 89 ARG A C 1
ATOM 686 O O . ARG A 1 89 ? 7.935 2.578 0.021 1.00 95.88 89 ARG A O 1
ATOM 693 N N . ALA A 1 90 ? 10.001 2.432 0.887 1.00 94.62 90 ALA A N 1
ATOM 694 C CA . ALA A 1 90 ? 10.617 1.996 -0.357 1.00 94.62 90 ALA A CA 1
ATOM 695 C C . ALA A 1 90 ? 10.103 0.607 -0.759 1.00 94.62 90 ALA A C 1
ATOM 697 O O . ALA A 1 90 ? 9.573 0.465 -1.855 1.00 94.62 90 ALA A O 1
ATOM 698 N N . GLN A 1 91 ? 10.179 -0.380 0.136 1.00 95.06 91 GLN A N 1
ATOM 699 C CA . GLN A 1 91 ? 9.767 -1.761 -0.140 1.00 95.06 91 GLN A CA 1
ATOM 700 C C . GLN A 1 91 ? 8.363 -1.857 -0.761 1.00 95.06 91 GLN A C 1
ATOM 702 O O . GLN A 1 91 ? 8.190 -2.456 -1.824 1.00 95.06 91 GLN A O 1
ATOM 707 N N . PHE A 1 92 ? 7.361 -1.227 -0.146 1.00 96.69 92 PHE A N 1
ATOM 708 C CA . PHE A 1 92 ? 5.974 -1.368 -0.593 1.00 96.69 92 PHE A CA 1
ATOM 709 C C . PHE A 1 92 ? 5.630 -0.509 -1.814 1.00 96.69 92 PHE A C 1
ATOM 711 O O . PHE A 1 92 ? 4.787 -0.905 -2.615 1.00 96.69 92 PHE A O 1
ATOM 718 N N . TYR A 1 93 ? 6.323 0.612 -2.045 1.00 96.81 93 TYR A N 1
ATOM 719 C CA . TYR A 1 93 ? 6.195 1.330 -3.319 1.00 96.81 93 TYR A CA 1
ATOM 720 C C . TYR A 1 93 ? 6.796 0.548 -4.489 1.00 96.81 93 TYR A C 1
ATOM 722 O O . TYR A 1 93 ? 6.235 0.573 -5.581 1.00 96.81 93 TYR A O 1
ATOM 730 N N . TYR A 1 94 ? 7.914 -0.153 -4.281 1.00 94.00 94 TYR A N 1
ATOM 731 C CA . TYR A 1 94 ? 8.454 -1.040 -5.314 1.00 94.00 94 TYR A CA 1
ATOM 732 C C . TYR A 1 94 ? 7.560 -2.265 -5.521 1.00 94.00 94 TYR A C 1
ATOM 734 O O . TYR A 1 94 ? 7.324 -2.628 -6.664 1.00 94.00 94 TYR A O 1
ATOM 742 N N . THR A 1 95 ? 6.952 -2.806 -4.459 1.00 94.19 95 THR A N 1
ATOM 743 C CA . THR A 1 95 ? 5.921 -3.858 -4.577 1.00 94.19 95 THR A CA 1
ATOM 744 C C . THR A 1 95 ? 4.745 -3.391 -5.445 1.00 94.19 95 THR A C 1
ATOM 746 O O . THR A 1 95 ? 4.306 -4.108 -6.342 1.00 94.19 95 THR A O 1
ATOM 749 N N . LEU A 1 96 ? 4.265 -2.160 -5.231 1.00 96.38 96 LEU A N 1
ATOM 750 C CA . LEU A 1 96 ? 3.237 -1.542 -6.072 1.00 96.38 96 LEU A CA 1
ATOM 751 C C . LEU A 1 96 ? 3.705 -1.405 -7.532 1.00 96.38 96 LEU A C 1
ATOM 753 O O . LEU A 1 96 ? 2.975 -1.764 -8.453 1.00 96.38 96 LEU A O 1
ATOM 757 N N . ALA A 1 97 ? 4.923 -0.904 -7.750 1.00 94.94 97 ALA A N 1
ATOM 758 C CA . ALA A 1 97 ? 5.486 -0.724 -9.087 1.00 94.94 97 ALA A CA 1
ATOM 759 C C . ALA A 1 97 ? 5.695 -2.053 -9.834 1.00 94.94 97 ALA A C 1
ATOM 761 O O . ALA A 1 97 ? 5.485 -2.104 -11.045 1.00 94.94 97 ALA A O 1
ATOM 762 N N . ASP A 1 98 ? 6.078 -3.122 -9.134 1.00 93.06 98 ASP A N 1
ATOM 763 C CA . ASP A 1 98 ? 6.213 -4.471 -9.688 1.00 93.06 98 ASP A CA 1
ATOM 764 C C . ASP A 1 98 ? 4.862 -5.000 -10.177 1.00 93.06 98 ASP A C 1
ATOM 766 O O . ASP A 1 98 ? 4.754 -5.427 -11.327 1.00 93.06 98 ASP A O 1
ATOM 770 N N . ARG A 1 99 ? 3.814 -4.901 -9.345 1.00 95.88 99 ARG A N 1
ATOM 771 C CA . ARG A 1 99 ? 2.453 -5.324 -9.718 1.00 95.88 99 ARG A CA 1
ATOM 772 C C . ARG A 1 99 ? 1.931 -4.559 -10.932 1.00 95.88 99 ARG A C 1
ATOM 774 O O . ARG A 1 99 ? 1.416 -5.163 -11.867 1.00 95.88 99 ARG A O 1
ATOM 781 N N . LEU A 1 100 ? 2.110 -3.235 -10.948 1.00 96.50 100 LEU A N 1
ATOM 782 C CA . LEU A 1 100 ? 1.703 -2.387 -12.074 1.00 96.50 100 LEU A CA 1
ATOM 783 C C . LEU A 1 100 ? 2.453 -2.733 -13.363 1.00 96.50 100 LEU A C 1
ATOM 785 O O . LEU A 1 100 ? 1.853 -2.754 -14.438 1.00 96.50 100 LEU A O 1
ATOM 789 N N . TYR A 1 101 ? 3.753 -3.017 -13.272 1.00 95.06 101 TYR A N 1
ATOM 790 C CA . TYR A 1 101 ? 4.544 -3.392 -14.437 1.00 95.06 101 TYR A CA 1
ATOM 791 C C . TYR A 1 101 ? 4.147 -4.762 -14.980 1.00 95.06 101 TYR A C 1
ATOM 793 O O . TYR A 1 101 ? 3.971 -4.896 -16.188 1.00 95.06 101 TYR A O 1
ATOM 801 N N . ARG A 1 102 ? 3.921 -5.752 -14.107 1.00 94.75 102 ARG A N 1
ATOM 802 C CA . ARG A 1 102 ? 3.391 -7.067 -14.501 1.00 94.75 102 ARG A CA 1
ATOM 803 C C . ARG A 1 102 ? 2.046 -6.929 -15.209 1.00 94.75 102 ARG A C 1
ATOM 805 O O . ARG A 1 102 ? 1.899 -7.459 -16.307 1.00 94.75 102 ARG A O 1
ATOM 812 N N . THR A 1 103 ? 1.121 -6.133 -14.662 1.00 96.88 103 THR A N 1
ATOM 813 C CA . THR A 1 103 ? -0.152 -5.825 -15.335 1.00 96.88 103 THR A CA 1
ATOM 814 C C . THR A 1 103 ? 0.078 -5.200 -16.713 1.00 96.88 103 THR A C 1
ATOM 816 O O . THR A 1 103 ? -0.526 -5.629 -17.691 1.00 96.88 103 THR A O 1
ATOM 819 N N . TYR A 1 104 ? 0.967 -4.207 -16.824 1.00 97.06 104 TYR A N 1
ATOM 820 C CA . TYR A 1 104 ? 1.286 -3.561 -18.101 1.00 97.06 104 TYR A CA 1
ATOM 821 C C . TYR A 1 104 ? 1.845 -4.554 -19.132 1.00 97.06 104 TYR A C 1
ATOM 823 O O . TYR A 1 104 ? 1.403 -4.561 -20.280 1.00 97.06 104 TYR A O 1
ATOM 831 N N . ARG A 1 105 ? 2.784 -5.422 -18.737 1.00 95.50 105 ARG A N 1
ATOM 832 C CA . ARG A 1 105 ? 3.350 -6.463 -19.610 1.00 95.50 105 ARG A CA 1
ATOM 833 C C . ARG A 1 105 ? 2.291 -7.473 -20.053 1.00 95.50 105 ARG A C 1
ATOM 835 O O . ARG A 1 105 ? 2.245 -7.818 -21.233 1.00 95.50 105 ARG A O 1
ATOM 842 N N . ALA A 1 106 ? 1.396 -7.870 -19.154 1.00 96.88 106 ALA A N 1
ATOM 843 C CA . ALA A 1 106 ? 0.302 -8.774 -19.483 1.00 96.88 106 ALA A CA 1
ATOM 844 C C . ALA A 1 106 ? -0.697 -8.164 -20.470 1.00 96.88 106 ALA A C 1
ATOM 846 O O . ALA A 1 106 ? -1.049 -8.803 -21.460 1.00 96.88 106 ALA A O 1
ATOM 847 N N . VAL A 1 107 ? -1.118 -6.919 -20.238 1.00 97.44 107 VAL A N 1
ATOM 848 C CA . VAL A 1 107 ? -2.132 -6.248 -21.063 1.00 97.44 107 VAL A CA 1
ATOM 849 C C . VAL A 1 107 ? -1.576 -5.824 -22.423 1.00 97.44 107 VAL A C 1
ATOM 851 O O . VAL A 1 107 ? -2.195 -6.097 -23.447 1.00 97.44 107 VAL A O 1
ATOM 854 N N . GLU A 1 108 ? -0.414 -5.172 -22.451 1.00 98.00 108 GLU A N 1
ATOM 855 C CA . GLU A 1 108 ? 0.113 -4.541 -23.670 1.00 98.00 108 GLU A CA 1
ATOM 856 C C . GLU A 1 108 ? 1.007 -5.475 -24.494 1.00 98.00 108 GLU A C 1
ATOM 858 O O . GLU A 1 108 ? 1.130 -5.300 -25.705 1.00 98.00 108 GLU A O 1
ATOM 863 N N . HIS A 1 109 ? 1.637 -6.470 -23.857 1.00 96.19 109 HIS A N 1
ATOM 864 C CA . HIS A 1 109 ? 2.597 -7.371 -24.513 1.00 96.19 109 HIS A CA 1
ATOM 865 C C . HIS A 1 109 ? 2.150 -8.839 -24.514 1.00 96.19 109 HIS A C 1
ATOM 867 O O . HIS A 1 109 ? 2.816 -9.670 -25.128 1.00 96.19 109 HIS A O 1
ATOM 873 N N . GLY A 1 110 ? 1.021 -9.172 -23.876 1.00 95.56 110 GLY A N 1
ATOM 874 C CA . GLY A 1 110 ? 0.486 -10.538 -23.830 1.00 95.56 110 GLY A CA 1
ATOM 875 C C . GLY A 1 110 ? 1.331 -11.512 -23.003 1.00 95.56 110 GLY A C 1
ATOM 876 O O . GLY A 1 110 ? 1.217 -12.726 -23.178 1.00 95.56 110 GLY A O 1
ATOM 877 N N . GLU A 1 111 ? 2.202 -11.002 -22.129 1.00 94.94 111 GLU A N 1
ATOM 878 C CA . GLU A 1 111 ? 3.046 -11.821 -21.259 1.00 94.94 111 GLU A CA 1
ATOM 879 C C . GLU A 1 111 ? 2.242 -12.308 -20.056 1.00 94.94 111 GLU A C 1
ATOM 881 O O . GLU A 1 111 ? 1.752 -11.507 -19.267 1.00 94.94 111 GLU A O 1
ATOM 886 N N . TYR A 1 112 ? 2.096 -13.623 -19.895 1.00 94.56 112 TYR A N 1
ATOM 887 C CA . TYR A 1 112 ? 1.366 -14.158 -18.749 1.00 94.56 112 TYR A CA 1
ATOM 888 C C . TYR A 1 112 ? 1.988 -13.684 -17.428 1.00 94.56 112 TYR A C 1
ATOM 890 O O . TYR A 1 112 ? 3.185 -13.859 -17.196 1.00 94.56 112 TYR A O 1
ATOM 898 N N . ALA A 1 113 ? 1.141 -13.152 -16.554 1.00 93.25 113 ALA A N 1
ATOM 899 C CA . ALA A 1 113 ? 1.443 -12.877 -15.162 1.00 93.25 113 ALA A CA 1
ATOM 900 C C . ALA A 1 113 ? 0.307 -13.440 -14.303 1.00 93.25 113 ALA A C 1
ATOM 902 O O . ALA A 1 113 ? -0.860 -13.397 -14.702 1.00 93.25 113 ALA A O 1
ATOM 903 N N . ASP A 1 114 ? 0.655 -13.979 -13.137 1.00 95.06 114 ASP A N 1
ATOM 904 C CA . ASP A 1 114 ? -0.333 -14.436 -12.165 1.00 95.06 114 ASP A CA 1
ATOM 905 C C . ASP A 1 114 ? -1.178 -13.236 -11.684 1.00 95.06 114 ASP A C 1
ATOM 907 O O . ASP A 1 114 ? -0.594 -12.219 -11.290 1.00 95.06 114 ASP A O 1
ATOM 911 N N . PRO A 1 115 ? -2.525 -13.300 -11.715 1.00 95.25 115 PRO A N 1
ATOM 912 C CA . PRO A 1 115 ? -3.383 -12.251 -11.167 1.00 95.25 115 PRO A CA 1
ATOM 913 C C . PRO A 1 115 ? -3.052 -11.837 -9.729 1.00 95.25 115 PRO A C 1
ATOM 915 O O . PRO A 1 115 ? -3.168 -10.651 -9.417 1.00 95.25 115 PRO A O 1
ATOM 918 N N . ASP A 1 116 ? -2.565 -12.757 -8.891 1.00 95.12 116 ASP A N 1
ATOM 919 C CA . ASP A 1 116 ? -2.171 -12.465 -7.506 1.00 95.12 116 ASP A CA 1
ATOM 920 C C . ASP A 1 116 ? -0.914 -11.581 -7.422 1.00 95.12 116 ASP A C 1
ATOM 922 O O . ASP A 1 116 ? -0.688 -10.897 -6.417 1.00 95.12 116 ASP A O 1
ATOM 926 N N . GLU A 1 117 ? -0.118 -11.537 -8.493 1.00 93.00 117 GLU A N 1
ATOM 927 C CA . GLU A 1 117 ? 1.058 -10.676 -8.661 1.00 93.00 117 GLU A CA 1
ATOM 928 C C . GLU A 1 117 ? 0.772 -9.419 -9.497 1.00 93.00 117 GLU A C 1
ATOM 930 O O . GLU A 1 117 ? 1.679 -8.627 -9.760 1.00 93.00 117 GLU A O 1
ATOM 935 N N . MET A 1 118 ? -0.474 -9.212 -9.918 1.00 95.81 118 MET A N 1
ATOM 936 C CA . MET A 1 118 ? -0.903 -8.034 -10.664 1.00 95.81 118 MET A CA 1
ATOM 937 C C . MET A 1 118 ? -1.637 -7.034 -9.761 1.00 95.81 118 MET A C 1
ATOM 939 O O . MET A 1 118 ? -1.868 -7.251 -8.566 1.00 95.81 118 MET A O 1
ATOM 943 N N . LEU A 1 119 ? -1.960 -5.879 -10.340 1.00 97.69 119 LEU A N 1
ATOM 944 C CA . LEU A 1 119 ? -2.887 -4.906 -9.770 1.00 97.69 119 LEU A CA 1
ATOM 945 C C . LEU A 1 119 ? -3.760 -4.320 -10.881 1.00 97.69 119 LEU A C 1
ATOM 947 O O . LEU A 1 119 ? -3.246 -3.893 -11.916 1.00 97.69 119 LEU A O 1
ATOM 951 N N . SER A 1 120 ? -5.070 -4.279 -10.645 1.00 98.00 120 SER A N 1
ATOM 952 C CA . SER A 1 120 ? -6.059 -3.662 -11.529 1.00 98.00 120 SER A CA 1
ATOM 953 C C . SER A 1 120 ? -6.817 -2.566 -10.782 1.00 98.00 120 SER A C 1
ATOM 955 O O . SER A 1 120 ? -7.035 -2.672 -9.576 1.00 98.00 120 SER A O 1
ATOM 957 N N . PHE A 1 121 ? -7.224 -1.517 -11.497 1.00 98.00 121 PHE A N 1
ATOM 958 C CA . PHE A 1 121 ? -8.053 -0.443 -10.956 1.00 98.00 121 PHE A CA 1
ATOM 959 C C . PHE A 1 121 ? -9.467 -0.559 -11.520 1.00 98.00 121 PHE A C 1
ATOM 961 O O . PHE A 1 121 ? -9.676 -0.349 -12.716 1.00 98.00 121 PHE A O 1
ATOM 968 N N . ASP A 1 122 ? -10.441 -0.844 -10.658 1.00 97.81 122 ASP A N 1
ATOM 969 C CA . ASP A 1 122 ? -11.851 -0.810 -11.041 1.00 97.81 122 ASP A CA 1
ATOM 970 C C . ASP A 1 122 ? -12.305 0.647 -11.222 1.00 97.81 122 ASP A C 1
ATOM 972 O O . ASP A 1 122 ? -12.583 1.377 -10.267 1.00 97.81 122 ASP A O 1
ATOM 976 N N . LYS A 1 123 ? -12.336 1.096 -12.481 1.00 96.81 123 LYS A N 1
ATOM 977 C CA . LYS A 1 123 ? -12.691 2.475 -12.834 1.00 96.81 123 LYS A CA 1
ATOM 978 C C . LYS A 1 123 ? -14.133 2.824 -12.450 1.00 96.81 123 LYS A C 1
ATOM 980 O O . LYS A 1 123 ? -14.384 3.987 -12.132 1.00 96.81 123 LYS A O 1
ATOM 985 N N . GLU A 1 124 ? -15.062 1.871 -12.512 1.00 97.19 124 GLU A N 1
ATOM 986 C CA . GLU A 1 124 ? -16.476 2.117 -12.209 1.00 97.19 124 GLU A CA 1
ATOM 987 C C . GLU A 1 124 ? -16.682 2.261 -10.702 1.00 97.19 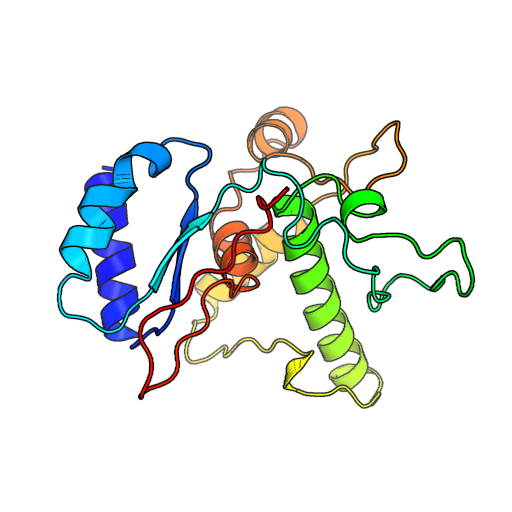124 GLU A C 1
ATOM 989 O O . GLU A 1 124 ? -17.287 3.240 -10.265 1.00 97.19 124 GLU A O 1
ATOM 994 N N . ALA A 1 125 ? -16.093 1.356 -9.916 1.00 95.25 125 ALA A N 1
ATOM 995 C CA . ALA A 1 125 ? -16.186 1.397 -8.460 1.00 95.25 125 ALA A CA 1
ATOM 996 C C . ALA A 1 125 ? -15.456 2.609 -7.855 1.00 95.25 125 ALA A C 1
ATOM 998 O O . ALA A 1 125 ? -15.984 3.277 -6.967 1.00 95.25 125 ALA A O 1
ATOM 999 N N . ILE A 1 126 ? -14.249 2.927 -8.340 1.00 96.19 126 ILE A N 1
ATOM 1000 C CA . ILE A 1 126 ? -13.423 4.003 -7.762 1.00 96.19 126 ILE A CA 1
ATOM 1001 C C . ILE A 1 126 ? -13.834 5.388 -8.292 1.00 96.19 126 ILE A C 1
ATOM 1003 O O . ILE A 1 126 ? -13.724 6.402 -7.596 1.00 96.19 126 ILE A O 1
ATOM 1007 N N . GLY A 1 127 ? -14.302 5.453 -9.539 1.00 97.31 127 GLY A N 1
ATOM 1008 C CA . GLY A 1 127 ? -14.645 6.692 -10.221 1.00 97.31 127 GLY A CA 1
ATOM 1009 C C . GLY A 1 127 ? -13.437 7.425 -10.821 1.00 97.31 127 GLY A C 1
ATOM 1010 O O . GLY A 1 127 ? -12.366 7.579 -10.227 1.00 97.31 127 GLY A O 1
ATOM 1011 N N . GLU A 1 128 ? -13.635 7.962 -12.025 1.00 96.69 128 GLU A N 1
ATOM 1012 C CA . GLU A 1 128 ? -12.577 8.563 -12.852 1.00 96.69 128 GLU A CA 1
ATOM 1013 C C . GLU A 1 128 ? -11.857 9.749 -12.189 1.00 96.69 128 GLU A C 1
ATOM 1015 O O . GLU A 1 128 ? -10.644 9.906 -12.323 1.00 96.69 128 GLU A O 1
ATOM 1020 N N . ASN A 1 129 ? -12.579 10.566 -11.420 1.00 96.69 129 ASN A N 1
ATOM 1021 C CA . ASN A 1 129 ? -11.995 11.728 -10.748 1.00 96.69 129 ASN A CA 1
ATOM 1022 C C . ASN A 1 129 ? -10.975 11.339 -9.671 1.00 96.69 129 ASN A C 1
ATOM 1024 O O . ASN A 1 129 ? -9.978 12.042 -9.494 1.00 96.69 129 ASN A 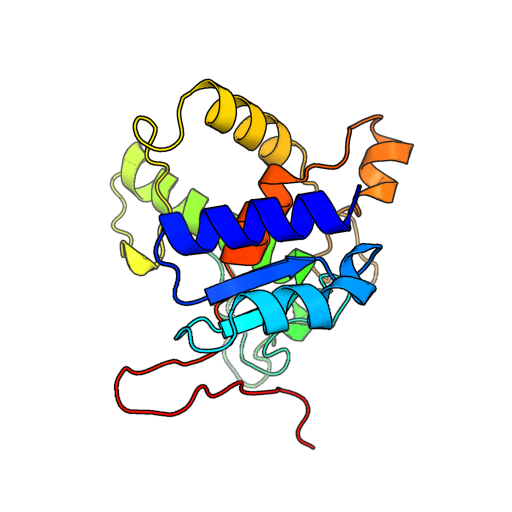O 1
ATOM 1028 N N . ILE A 1 130 ? -11.225 10.250 -8.938 1.00 96.31 130 ILE A N 1
ATOM 1029 C CA . ILE A 1 130 ? -10.303 9.757 -7.911 1.00 96.31 130 ILE A CA 1
ATOM 1030 C C . ILE A 1 130 ? -9.121 9.050 -8.571 1.00 96.31 130 ILE A C 1
ATOM 1032 O O . ILE A 1 130 ? -7.982 9.336 -8.200 1.00 96.31 130 ILE A O 1
ATOM 1036 N N . LEU A 1 131 ? -9.364 8.243 -9.612 1.00 97.00 131 LEU A N 1
ATOM 1037 C CA . LEU A 1 131 ? -8.299 7.610 -10.403 1.00 97.00 131 LEU A CA 1
ATOM 1038 C C . LEU A 1 131 ? -7.304 8.635 -10.961 1.00 97.00 131 LEU A C 1
ATOM 1040 O O . LEU A 1 131 ? -6.097 8.482 -10.798 1.00 97.00 131 LEU A O 1
ATOM 1044 N N . ASN A 1 132 ? -7.797 9.716 -11.571 1.00 97.00 132 ASN A N 1
ATOM 1045 C CA . ASN A 1 132 ? -6.931 10.737 -12.162 1.00 97.00 132 ASN A CA 1
ATOM 1046 C C . ASN A 1 132 ? -6.057 11.439 -11.114 1.00 97.00 132 ASN A C 1
ATOM 1048 O O . ASN A 1 132 ? -4.885 11.715 -11.373 1.00 97.00 132 ASN A O 1
ATOM 1052 N N . LYS A 1 133 ? -6.598 11.701 -9.916 1.00 96.81 133 LYS A N 1
ATOM 1053 C CA . LYS A 1 133 ? -5.817 12.258 -8.801 1.00 96.81 133 LYS A CA 1
ATOM 1054 C C . LYS A 1 133 ? -4.762 11.269 -8.313 1.00 96.81 133 LYS A C 1
ATOM 1056 O O . LYS A 1 133 ? -3.607 11.652 -8.160 1.00 96.81 133 LYS A O 1
ATOM 1061 N N . LEU A 1 134 ? -5.145 10.007 -8.129 1.00 97.19 134 LEU A N 1
ATOM 1062 C CA . LEU A 1 134 ? -4.234 8.939 -7.729 1.00 97.19 134 LEU A CA 1
ATOM 1063 C C . LEU A 1 134 ? -3.072 8.797 -8.724 1.00 97.19 134 LEU A C 1
ATOM 1065 O O . LEU A 1 134 ? -1.916 8.771 -8.315 1.00 97.19 134 LEU A O 1
ATOM 1069 N N . PHE A 1 135 ? -3.347 8.760 -10.027 1.00 96.81 135 PHE A N 1
ATOM 1070 C CA . PHE A 1 135 ? -2.309 8.613 -11.052 1.00 96.81 135 PHE A CA 1
ATOM 1071 C C . PHE A 1 135 ? -1.398 9.843 -11.145 1.00 96.81 135 PHE A C 1
ATOM 1073 O O . PHE A 1 135 ? -0.183 9.703 -11.321 1.00 96.81 135 PHE A O 1
ATOM 1080 N N . ALA A 1 136 ? -1.951 11.046 -10.965 1.00 95.75 136 ALA A N 1
ATOM 1081 C CA . ALA A 1 136 ? -1.154 12.266 -10.880 1.00 95.75 136 ALA A CA 1
ATOM 1082 C C . ALA A 1 136 ? -0.186 12.241 -9.684 1.00 95.75 136 ALA A C 1
ATOM 1084 O O . ALA A 1 136 ? 0.942 12.708 -9.811 1.00 95.75 136 ALA A O 1
ATOM 1085 N N . GLU A 1 137 ? -0.592 11.669 -8.547 1.00 96.12 137 GLU A N 1
ATOM 1086 C CA . GLU A 1 137 ? 0.280 11.493 -7.381 1.00 96.12 137 GLU A CA 1
ATOM 1087 C C . GLU A 1 137 ? 1.318 10.375 -7.587 1.00 96.12 137 GLU A C 1
ATOM 1089 O O . GLU A 1 137 ? 2.504 10.584 -7.329 1.00 96.12 137 GLU A O 1
ATOM 1094 N N . LEU A 1 138 ? 0.908 9.204 -8.094 1.00 96.06 138 LEU A N 1
ATOM 1095 C CA . LEU A 1 138 ? 1.792 8.046 -8.301 1.00 96.06 138 LEU A CA 1
ATOM 1096 C C . LEU A 1 138 ? 2.962 8.362 -9.240 1.00 96.06 138 LEU A C 1
ATOM 1098 O O . LEU A 1 138 ? 4.095 7.963 -8.977 1.00 96.06 138 LEU A O 1
ATOM 1102 N N . THR A 1 139 ? 2.713 9.127 -10.303 1.00 94.38 139 THR A N 1
ATOM 1103 C CA . THR A 1 139 ? 3.743 9.509 -11.288 1.00 94.38 139 THR A CA 1
ATOM 1104 C C . THR A 1 139 ? 4.767 10.520 -10.759 1.00 94.38 139 THR A C 1
ATOM 1106 O O . THR A 1 139 ? 5.761 10.802 -11.429 1.00 94.38 139 THR A O 1
ATOM 1109 N N . GLN A 1 140 ? 4.568 11.053 -9.551 1.00 93.19 140 GLN A N 1
ATOM 1110 C CA . GLN A 1 140 ? 5.481 11.999 -8.904 1.00 93.19 140 GLN A CA 1
ATOM 1111 C C . GLN A 1 140 ? 6.383 11.339 -7.856 1.00 93.19 140 GLN A C 1
ATOM 1113 O O . GLN A 1 140 ? 7.298 11.988 -7.340 1.00 93.19 140 GLN A O 1
ATOM 1118 N N . ILE A 1 141 ? 6.156 10.063 -7.534 1.00 93.12 141 ILE A N 1
ATOM 1119 C CA . ILE A 1 141 ? 6.985 9.319 -6.588 1.00 93.12 141 ILE A CA 1
ATOM 1120 C C . ILE A 1 141 ? 8.341 9.040 -7.230 1.00 93.12 141 ILE A C 1
ATOM 1122 O O . ILE A 1 141 ? 8.444 8.383 -8.262 1.00 93.12 141 ILE A O 1
ATOM 1126 N N . GLN A 1 142 ? 9.404 9.557 -6.616 1.00 89.81 142 GLN A N 1
ATOM 1127 C CA . GLN A 1 142 ? 10.744 9.517 -7.193 1.00 89.81 142 GLN A CA 1
ATOM 1128 C C . GLN A 1 142 ? 11.744 8.842 -6.267 1.00 89.81 142 GLN A C 1
ATOM 1130 O O . GLN A 1 142 ? 11.757 9.056 -5.049 1.00 89.81 142 GLN A O 1
ATOM 1135 N N . ARG A 1 143 ? 12.645 8.075 -6.883 1.00 90.69 143 ARG A N 1
ATOM 1136 C CA . ARG A 1 143 ? 13.829 7.529 -6.227 1.00 90.69 143 ARG A CA 1
ATOM 1137 C C . ARG A 1 143 ? 14.776 8.657 -5.823 1.00 90.69 143 ARG A C 1
ATOM 1139 O O . ARG A 1 143 ? 14.999 9.612 -6.563 1.00 90.69 143 ARG A O 1
ATOM 1146 N N . LYS A 1 144 ? 15.383 8.499 -4.655 1.00 86.94 144 LYS A N 1
ATOM 1147 C CA . LYS A 1 144 ? 16.483 9.315 -4.155 1.00 86.94 144 LYS A CA 1
ATOM 1148 C C . LYS A 1 144 ? 17.769 8.494 -4.185 1.00 86.94 144 LYS A C 1
ATOM 1150 O O . LYS A 1 144 ? 17.765 7.300 -3.888 1.00 86.94 144 LYS A O 1
ATOM 1155 N N . PHE A 1 145 ? 18.879 9.139 -4.533 1.00 81.69 145 PHE A N 1
ATOM 1156 C CA . PHE A 1 145 ? 20.195 8.516 -4.421 1.00 81.69 145 PHE A CA 1
ATOM 1157 C C . PHE A 1 145 ? 20.546 8.260 -2.955 1.00 81.69 145 PHE A C 1
ATOM 1159 O O . PHE A 1 145 ? 20.437 9.153 -2.113 1.00 81.69 145 PHE A O 1
ATOM 1166 N N . ASN A 1 146 ? 21.005 7.045 -2.675 1.00 81.00 146 ASN A N 1
ATOM 1167 C CA . ASN A 1 146 ? 21.466 6.617 -1.365 1.00 81.00 146 ASN A CA 1
ATOM 1168 C C . ASN A 1 146 ? 22.946 6.221 -1.464 1.00 81.00 146 ASN A C 1
ATOM 1170 O O . ASN A 1 146 ? 23.321 5.468 -2.362 1.00 81.00 146 ASN A O 1
ATOM 1174 N N . GLY A 1 147 ? 23.778 6.720 -0.544 1.00 77.81 147 GLY A N 1
ATOM 1175 C CA . GLY A 1 147 ? 25.220 6.439 -0.518 1.00 77.81 147 GLY A CA 1
ATOM 1176 C C . GLY A 1 147 ? 25.574 4.965 -0.287 1.00 77.81 147 GLY A C 1
ATOM 1177 O O . GLY A 1 147 ? 26.663 4.544 -0.653 1.00 77.81 147 GLY A O 1
ATOM 1178 N N . ASN A 1 148 ? 24.638 4.177 0.247 1.00 82.81 148 ASN A N 1
ATOM 1179 C CA . ASN A 1 148 ? 24.799 2.749 0.521 1.00 82.81 148 ASN A CA 1
ATOM 1180 C C . ASN A 1 148 ? 24.220 1.861 -0.596 1.00 82.81 148 ASN A C 1
ATOM 1182 O O . ASN A 1 148 ? 24.042 0.667 -0.391 1.00 82.81 148 ASN A O 1
ATOM 1186 N N . GLY A 1 149 ? 23.833 2.430 -1.745 1.00 82.38 149 GLY A N 1
ATOM 1187 C CA . GLY A 1 149 ? 23.282 1.674 -2.879 1.00 82.38 149 GLY A CA 1
ATOM 1188 C C . GLY A 1 149 ? 21.834 1.186 -2.715 1.00 82.38 149 GLY A C 1
ATOM 1189 O O . GLY A 1 149 ? 21.242 0.744 -3.699 1.00 82.38 149 GLY A O 1
ATOM 1190 N N . LYS A 1 150 ? 21.234 1.326 -1.524 1.00 88.62 150 LYS A N 1
ATOM 1191 C CA . LYS A 1 150 ? 19.844 0.926 -1.250 1.00 88.62 150 LYS A CA 1
ATOM 1192 C C . LYS A 1 150 ? 18.824 1.750 -2.044 1.00 88.62 150 LYS A C 1
ATOM 1194 O O . LYS A 1 150 ? 19.029 2.929 -2.347 1.00 88.62 150 LYS A O 1
ATOM 1199 N N . LEU A 1 151 ? 17.681 1.142 -2.338 1.00 89.88 151 LEU A N 1
ATOM 1200 C CA . LEU A 1 151 ? 16.509 1.808 -2.885 1.00 89.88 151 LEU A CA 1
ATOM 1201 C C . LEU A 1 151 ? 15.851 2.663 -1.798 1.00 89.88 151 LEU A C 1
ATOM 1203 O O . LEU A 1 151 ? 15.453 2.184 -0.735 1.00 89.88 151 LEU A O 1
ATOM 1207 N N . GLU A 1 152 ? 15.744 3.956 -2.079 1.00 93.00 152 GLU A N 1
ATOM 1208 C CA . GLU A 1 152 ? 15.129 4.955 -1.215 1.00 93.00 152 GLU A CA 1
ATOM 1209 C C . GLU A 1 152 ? 14.290 5.898 -2.072 1.00 93.00 152 GLU A C 1
ATOM 1211 O O . GLU A 1 152 ? 14.645 6.203 -3.212 1.00 93.00 152 GLU A O 1
ATOM 1216 N N . LEU A 1 153 ? 13.176 6.365 -1.520 1.00 92.75 153 LEU A N 1
ATOM 1217 C CA . LEU A 1 153 ? 12.273 7.304 -2.174 1.00 92.75 153 LEU A CA 1
ATOM 1218 C C . LEU A 1 153 ? 12.353 8.669 -1.503 1.00 92.75 153 LEU A C 1
ATOM 1220 O O . LEU A 1 153 ? 12.674 8.771 -0.318 1.00 92.75 153 LEU A O 1
ATOM 1224 N N . MET A 1 154 ? 12.020 9.718 -2.252 1.00 90.00 154 MET A N 1
ATOM 1225 C CA . MET A 1 154 ? 11.833 11.036 -1.659 1.00 90.00 154 MET A CA 1
ATOM 1226 C C . MET A 1 154 ? 10.717 11.003 -0.611 1.00 90.00 154 MET A C 1
ATOM 1228 O O . MET A 1 154 ? 9.658 10.395 -0.793 1.00 90.00 154 MET A O 1
ATOM 1232 N N . THR A 1 155 ? 10.969 11.666 0.512 1.00 87.81 155 THR A N 1
ATOM 1233 C CA . THR A 1 155 ? 9.966 11.850 1.565 1.00 87.81 155 THR A CA 1
ATOM 1234 C C . THR A 1 155 ? 8.910 12.873 1.140 1.00 87.81 155 THR A C 1
ATOM 1236 O O . THR A 1 155 ? 9.178 13.747 0.313 1.00 87.81 155 THR A O 1
ATOM 1239 N N . LYS A 1 156 ? 7.725 12.839 1.770 1.00 83.62 156 LYS A N 1
ATOM 1240 C CA . LYS A 1 156 ? 6.668 13.857 1.575 1.00 83.62 156 LYS A CA 1
ATOM 1241 C C . LYS A 1 156 ? 7.212 15.283 1.749 1.00 83.62 156 LYS A C 1
ATOM 1243 O O . LYS A 1 156 ? 6.890 16.187 0.982 1.00 83.62 156 LYS A O 1
ATOM 1248 N N . VAL A 1 157 ? 8.067 15.473 2.758 1.00 86.50 157 VAL A N 1
ATOM 1249 C CA . VAL A 1 157 ? 8.695 16.763 3.073 1.00 86.50 157 VAL A CA 1
ATOM 1250 C C . VAL A 1 157 ? 9.642 17.199 1.956 1.00 86.50 157 VAL A C 1
ATOM 1252 O O . VAL A 1 157 ? 9.568 18.345 1.520 1.00 86.50 157 VAL A O 1
ATOM 1255 N N . GLU A 1 158 ? 10.481 16.295 1.444 1.00 88.56 158 GLU A N 1
ATOM 1256 C CA . GLU A 1 158 ? 11.384 16.594 0.327 1.00 88.56 158 GLU A CA 1
ATOM 1257 C C . GLU A 1 158 ? 10.624 16.897 -0.966 1.00 88.56 158 GLU A C 1
ATOM 1259 O O . GLU A 1 158 ? 10.980 17.854 -1.648 1.00 88.56 158 GLU A O 1
ATOM 1264 N N . MET A 1 159 ? 9.567 16.142 -1.287 1.00 87.12 159 MET A N 1
ATOM 1265 C CA . MET A 1 159 ? 8.725 16.403 -2.463 1.00 87.12 159 MET A CA 1
ATOM 1266 C C . MET A 1 159 ? 8.109 17.804 -2.398 1.00 87.12 159 MET A C 1
ATOM 1268 O O . MET A 1 159 ? 8.202 18.573 -3.356 1.00 87.12 159 MET A O 1
ATOM 1272 N N . LYS A 1 160 ? 7.575 18.186 -1.233 1.00 88.25 160 LYS A N 1
ATOM 1273 C CA . LYS A 1 160 ? 7.020 19.525 -1.016 1.00 88.25 160 LYS A CA 1
ATOM 1274 C C . LYS A 1 160 ? 8.079 20.620 -1.122 1.00 88.25 160 LYS A C 1
ATOM 1276 O O . LYS A 1 160 ? 7.851 21.627 -1.784 1.00 88.25 160 LYS A O 1
ATOM 1281 N N . GLN A 1 161 ? 9.227 20.440 -0.473 1.00 88.94 161 GLN A N 1
ATOM 1282 C CA . GLN A 1 161 ? 10.275 21.463 -0.411 1.00 88.94 161 GLN A CA 1
ATOM 1283 C C . GLN A 1 161 ? 11.031 21.637 -1.733 1.00 88.94 161 GLN A C 1
ATOM 1285 O O . GLN A 1 161 ? 11.395 22.759 -2.070 1.00 88.94 161 GLN A O 1
ATOM 1290 N N . LYS A 1 162 ? 11.288 20.549 -2.470 1.00 86.88 162 LYS A N 1
ATOM 1291 C CA . LYS A 1 162 ? 12.106 20.576 -3.693 1.00 86.88 162 LYS A CA 1
ATOM 1292 C C . LYS A 1 162 ? 11.289 20.739 -4.966 1.00 86.88 162 LYS A C 1
ATOM 1294 O O . LYS A 1 162 ? 11.763 21.381 -5.894 1.00 86.88 162 LYS A O 1
ATOM 1299 N N . LEU A 1 163 ? 10.100 20.139 -5.024 1.00 84.31 163 LEU A N 1
ATOM 1300 C CA . LEU A 1 163 ? 9.287 20.085 -6.242 1.00 84.31 163 LEU A CA 1
ATOM 1301 C C . LEU A 1 163 ? 8.025 20.955 -6.152 1.00 84.31 163 LEU A C 1
ATOM 1303 O O . LEU A 1 163 ? 7.335 21.121 -7.150 1.00 84.31 163 LEU A O 1
ATOM 1307 N N . GLY A 1 164 ? 7.704 21.506 -4.973 1.00 85.88 164 GLY A N 1
ATOM 1308 C CA . GLY A 1 164 ? 6.464 22.263 -4.761 1.00 85.88 164 GLY A CA 1
ATOM 1309 C C . GLY A 1 164 ? 5.204 21.394 -4.843 1.00 85.88 164 GLY A C 1
ATOM 1310 O O . GLY A 1 164 ? 4.104 21.913 -5.016 1.00 85.88 164 GLY A O 1
ATOM 1311 N N . ILE A 1 165 ? 5.367 20.076 -4.734 1.00 84.31 165 ILE A N 1
ATOM 1312 C CA . ILE A 1 165 ? 4.308 19.086 -4.908 1.00 84.31 165 ILE A CA 1
ATOM 1313 C C . ILE A 1 165 ? 3.591 18.851 -3.565 1.00 84.31 165 ILE A C 1
ATOM 1315 O O . ILE A 1 165 ? 4.261 18.708 -2.536 1.00 84.31 165 ILE A O 1
ATOM 1319 N N . PRO A 1 166 ? 2.244 18.823 -3.525 1.00 87.56 166 PRO A N 1
ATOM 1320 C CA . PRO A 1 166 ? 1.507 18.484 -2.309 1.00 87.56 166 PRO A CA 1
ATOM 1321 C C . PRO A 1 166 ? 1.794 17.046 -1.848 1.00 87.56 166 PRO A C 1
ATOM 1323 O O . PRO A 1 166 ? 2.221 16.203 -2.628 1.00 87.56 166 PRO A O 1
ATOM 1326 N N . SER A 1 167 ? 1.552 16.748 -0.568 1.00 86.25 167 SER A N 1
ATOM 1327 C CA . SER A 1 167 ? 1.741 15.388 -0.047 1.00 86.25 167 SER A CA 1
ATOM 1328 C C . SER A 1 167 ? 0.865 14.382 -0.814 1.00 86.25 167 SER A C 1
ATOM 1330 O O . SER A 1 167 ? -0.354 14.570 -0.826 1.00 86.25 167 SER A O 1
ATOM 1332 N N . PRO A 1 168 ? 1.447 13.321 -1.402 1.00 92.75 168 PRO A N 1
ATOM 1333 C CA . PRO A 1 168 ? 0.723 12.361 -2.235 1.00 92.75 168 PRO A CA 1
ATOM 1334 C C . PRO A 1 168 ? 0.001 11.316 -1.367 1.00 92.75 168 PRO A C 1
ATOM 1336 O O . PRO A 1 168 ? 0.449 10.180 -1.211 1.00 92.75 168 PRO A O 1
ATOM 1339 N N . ASN A 1 169 ? -1.073 11.733 -0.696 1.00 94.12 169 ASN A N 1
ATOM 1340 C CA . ASN A 1 169 ? -1.738 10.917 0.320 1.00 94.12 169 ASN A CA 1
ATOM 1341 C C . ASN A 1 169 ? -2.563 9.758 -0.268 1.00 94.12 169 ASN A C 1
ATOM 1343 O O . ASN A 1 169 ? -2.693 8.741 0.409 1.00 94.12 169 ASN A O 1
ATOM 1347 N N . LEU A 1 170 ? -3.100 9.877 -1.490 1.00 96.38 170 LEU A N 1
ATOM 1348 C CA . LEU A 1 170 ? -3.802 8.773 -2.159 1.00 96.38 170 LEU A CA 1
ATOM 1349 C C . LEU A 1 170 ? -2.806 7.697 -2.594 1.00 96.38 170 LEU A C 1
ATOM 1351 O O . LEU A 1 170 ? -3.042 6.511 -2.367 1.00 96.38 170 LEU A O 1
ATOM 1355 N N . ALA A 1 171 ? -1.671 8.112 -3.165 1.00 96.75 171 ALA A N 1
ATOM 1356 C CA . ALA A 1 171 ? -0.601 7.190 -3.542 1.00 96.75 171 ALA A CA 1
ATOM 1357 C C . ALA A 1 171 ? -0.032 6.452 -2.321 1.00 96.75 171 ALA A C 1
ATOM 1359 O O . ALA A 1 171 ? 0.156 5.237 -2.353 1.00 96.75 171 ALA A O 1
ATOM 1360 N N . ASP A 1 172 ? 0.186 7.170 -1.219 1.00 95.88 172 ASP A N 1
ATOM 1361 C CA . ASP A 1 172 ? 0.667 6.573 0.023 1.00 95.88 172 ASP A CA 1
ATOM 1362 C C . ASP A 1 172 ? -0.345 5.615 0.657 1.00 95.88 172 ASP A C 1
ATOM 1364 O O . ASP A 1 172 ? 0.064 4.579 1.177 1.00 95.88 172 ASP A O 1
ATOM 1368 N N . ALA A 1 173 ? -1.643 5.932 0.606 1.00 97.06 173 ALA A N 1
ATOM 1369 C CA . ALA A 1 173 ? -2.690 5.031 1.080 1.00 97.06 173 ALA A CA 1
ATOM 1370 C C . ALA A 1 173 ? -2.682 3.714 0.291 1.00 97.06 173 ALA A C 1
ATOM 1372 O O . ALA A 1 173 ? -2.611 2.647 0.896 1.00 97.06 173 ALA A O 1
ATOM 1373 N N . LEU A 1 174 ? -2.643 3.788 -1.045 1.00 97.94 174 LEU A N 1
ATOM 1374 C CA . LEU A 1 174 ? -2.547 2.604 -1.901 1.00 97.94 174 LEU A CA 1
ATOM 1375 C C . LEU A 1 174 ? -1.274 1.792 -1.622 1.00 97.94 174 LEU A C 1
ATOM 1377 O O . LEU A 1 174 ? -1.325 0.566 -1.556 1.00 97.94 174 LEU A O 1
ATOM 1381 N N . MET A 1 175 ? -0.136 2.465 -1.436 1.00 97.56 175 MET A N 1
ATOM 1382 C CA . MET A 1 175 ? 1.128 1.804 -1.113 1.00 97.56 175 MET A CA 1
ATOM 1383 C C . MET A 1 175 ? 1.053 1.037 0.210 1.00 97.56 175 MET A C 1
ATOM 1385 O O . MET A 1 175 ? 1.516 -0.099 0.271 1.00 97.56 175 MET A O 1
ATOM 1389 N N . MET A 1 176 ? 0.450 1.610 1.256 1.00 97.12 176 MET A N 1
ATOM 1390 C CA . MET A 1 176 ? 0.309 0.916 2.541 1.00 97.12 176 MET A CA 1
ATOM 1391 C C . MET A 1 176 ? -0.553 -0.346 2.420 1.00 97.12 176 MET A C 1
ATOM 1393 O O . MET A 1 176 ? -0.235 -1.347 3.055 1.00 97.12 176 MET A O 1
ATOM 1397 N N . CYS A 1 177 ? -1.580 -0.336 1.566 1.00 96.12 177 CYS A N 1
ATOM 1398 C CA . CYS A 1 177 ? -2.409 -1.513 1.287 1.00 96.12 177 CYS A CA 1
ATOM 1399 C C . CYS A 1 177 ? -1.654 -2.652 0.579 1.00 96.12 177 CYS A C 1
ATOM 1401 O O . CYS A 1 177 ? -2.165 -3.765 0.523 1.00 96.12 177 CYS A O 1
ATOM 1403 N N . MET A 1 178 ? -0.435 -2.425 0.070 1.00 95.69 178 MET A N 1
ATOM 1404 C CA . MET A 1 178 ? 0.422 -3.510 -0.434 1.00 95.69 178 MET A CA 1
ATOM 1405 C C . MET A 1 178 ? 1.032 -4.351 0.695 1.00 95.69 178 MET A C 1
ATOM 1407 O O . MET A 1 178 ? 1.632 -5.392 0.434 1.00 95.69 178 MET A O 1
ATOM 1411 N N . HIS A 1 179 ? 0.906 -3.906 1.947 1.00 93.88 179 HIS A N 1
ATOM 1412 C CA . HIS A 1 179 ? 1.365 -4.637 3.114 1.00 93.88 179 HIS A CA 1
ATOM 1413 C C . HIS A 1 179 ? 0.209 -5.377 3.795 1.00 93.88 179 HIS A C 1
ATOM 1415 O O . HIS A 1 179 ? -0.701 -4.754 4.336 1.00 93.88 179 HIS A O 1
ATOM 1421 N N . CYS A 1 180 ? 0.302 -6.708 3.854 1.00 87.94 180 CYS A N 1
ATOM 1422 C CA . CYS A 1 180 ? -0.598 -7.555 4.637 1.00 87.94 180 CYS A CA 1
ATOM 1423 C C . CYS A 1 180 ? 0.200 -8.328 5.711 1.00 87.94 180 CYS A C 1
ATOM 1425 O O . CYS A 1 180 ? 0.624 -9.457 5.471 1.00 87.94 180 CYS A O 1
ATOM 1427 N N . PRO A 1 181 ? 0.510 -7.707 6.869 1.00 71.25 181 PRO A N 1
ATOM 1428 C CA . PRO A 1 181 ? 1.354 -8.327 7.896 1.00 71.25 181 PRO A CA 1
ATOM 1429 C C . PRO A 1 181 ? 0.636 -9.370 8.743 1.00 71.25 181 PRO A C 1
ATOM 1431 O O . PRO A 1 181 ? 1.285 -10.255 9.291 1.00 71.25 181 PRO A O 1
ATOM 1434 N N . ALA A 1 182 ? -0.671 -9.218 8.944 1.00 65.81 182 ALA A N 1
ATOM 1435 C CA . ALA A 1 182 ? -1.417 -10.037 9.883 1.00 65.81 182 ALA A CA 1
ATOM 1436 C C . ALA A 1 182 ? -2.037 -11.221 9.147 1.00 65.81 182 ALA A C 1
ATOM 1438 O O . ALA A 1 182 ? -2.760 -11.035 8.175 1.00 65.81 182 ALA A O 1
ATOM 1439 N N . LEU A 1 183 ? -1.789 -12.433 9.632 1.00 65.88 183 LEU A N 1
ATOM 1440 C CA . LEU A 1 183 ? -2.487 -13.612 9.139 1.00 65.88 183 LEU A CA 1
ATOM 1441 C C . LEU A 1 183 ? -3.775 -13.764 9.946 1.00 65.88 183 LEU A C 1
ATOM 1443 O O . LEU A 1 183 ? -3.735 -13.958 11.164 1.00 65.88 183 LEU A O 1
ATOM 1447 N N . VAL A 1 184 ? -4.915 -13.680 9.264 1.00 59.88 184 VAL A N 1
ATOM 1448 C CA . VAL A 1 184 ? -6.223 -14.025 9.825 1.00 59.88 184 VAL A CA 1
ATOM 1449 C C . VAL A 1 184 ? -6.744 -15.239 9.078 1.00 59.88 184 VAL A C 1
ATOM 1451 O O . VAL A 1 184 ? -6.729 -15.284 7.851 1.00 59.88 184 VAL A O 1
ATOM 1454 N N . ARG A 1 185 ? -7.191 -16.247 9.822 1.00 66.31 185 ARG A N 1
ATOM 1455 C CA . ARG A 1 185 ? -8.021 -17.331 9.293 1.00 66.31 185 ARG A CA 1
ATOM 1456 C C . ARG A 1 185 ? -9.319 -17.326 10.081 1.00 66.31 185 ARG A C 1
ATOM 1458 O O . ARG A 1 185 ? -9.300 -17.006 11.266 1.00 66.31 185 ARG A O 1
ATOM 1465 N N . GLU A 1 186 ? -10.433 -17.698 9.453 1.00 58.34 186 GLU A N 1
ATOM 1466 C CA . GLU A 1 186 ? -11.757 -17.679 10.101 1.00 58.34 186 GLU A CA 1
ATOM 1467 C C . GLU A 1 186 ? -11.800 -18.439 11.439 1.00 58.34 186 GLU A C 1
ATOM 1469 O O . GLU A 1 186 ? -12.568 -18.060 12.329 1.00 58.34 186 GLU A O 1
ATOM 1474 N N . GLU A 1 187 ? -10.952 -19.463 11.577 1.00 63.12 187 GLU A N 1
ATOM 1475 C CA . GLU A 1 187 ? -10.860 -20.369 12.725 1.00 63.12 187 GLU A CA 1
ATOM 1476 C C . GLU A 1 187 ? -9.723 -20.042 13.713 1.00 63.12 187 GLU A C 1
ATOM 1478 O O . GLU A 1 187 ? -9.605 -20.718 14.735 1.00 63.12 187 GLU A O 1
ATOM 1483 N N . THR A 1 188 ? -8.871 -19.040 13.451 1.00 61.38 188 THR A N 1
ATOM 1484 C CA . THR A 1 188 ? -7.710 -18.733 14.310 1.00 61.38 188 THR A CA 1
ATOM 1485 C C . THR A 1 188 ? -7.728 -17.300 14.828 1.00 61.38 188 THR A C 1
ATOM 1487 O O . THR A 1 188 ? -8.207 -16.385 14.162 1.00 61.38 188 THR A O 1
ATOM 1490 N N . GLU A 1 189 ? -7.155 -17.085 16.013 1.00 66.81 189 GLU A N 1
ATOM 1491 C CA . GLU A 1 189 ? -6.899 -15.733 16.517 1.00 66.81 189 GLU A CA 1
ATOM 1492 C C . GLU A 1 189 ? -5.972 -14.952 15.566 1.00 66.81 189 GLU A C 1
ATOM 1494 O O . GLU A 1 189 ? -5.172 -15.538 14.831 1.00 66.81 189 GLU A O 1
ATOM 1499 N N . ILE A 1 190 ? -6.091 -13.620 15.575 1.00 66.69 190 ILE A N 1
ATOM 1500 C CA . ILE A 1 190 ? -5.262 -12.720 14.762 1.00 66.69 190 ILE A CA 1
ATOM 1501 C C . ILE A 1 190 ? -3.794 -12.892 15.173 1.00 66.69 190 ILE A C 1
ATOM 1503 O O . ILE A 1 190 ? -3.430 -12.591 16.311 1.00 66.69 190 ILE A O 1
ATOM 1507 N N . TYR A 1 191 ? -2.941 -13.318 14.237 1.00 65.69 191 TYR A N 1
ATOM 1508 C CA . TYR A 1 191 ? -1.503 -13.456 14.458 1.00 65.69 191 TYR A CA 1
ATOM 1509 C C . TYR A 1 191 ? -0.734 -12.368 13.704 1.00 65.69 191 TYR A C 1
ATOM 1511 O O . TYR A 1 191 ? -0.820 -12.261 12.479 1.00 65.69 191 TYR A O 1
ATOM 1519 N N . VAL A 1 192 ? 0.036 -11.565 14.442 1.00 65.25 192 VAL A N 1
ATOM 1520 C CA . VAL A 1 192 ? 0.936 -10.549 13.880 1.00 65.25 192 VAL A CA 1
ATOM 1521 C C . VAL A 1 192 ? 2.380 -11.028 14.073 1.00 65.25 192 VAL A C 1
ATOM 1523 O O . VAL A 1 192 ? 2.922 -10.857 15.168 1.00 65.25 192 VAL A O 1
ATOM 1526 N N . PRO A 1 193 ? 3.015 -11.651 13.064 1.00 60.47 193 PRO A N 1
ATOM 1527 C CA . PRO A 1 193 ? 4.435 -11.972 13.123 1.00 60.47 193 PRO A CA 1
ATOM 1528 C C . PRO A 1 193 ? 5.262 -10.683 13.204 1.00 60.47 193 PRO A C 1
ATOM 1530 O O . PRO A 1 193 ? 5.085 -9.759 12.410 1.00 60.47 193 PRO A O 1
ATOM 1533 N N . SER A 1 194 ? 6.181 -10.613 14.168 1.00 61.03 194 SER A N 1
ATOM 1534 C CA . SER A 1 194 ? 7.179 -9.544 14.263 1.00 61.03 194 SER A CA 1
ATOM 1535 C C . SER A 1 194 ? 8.563 -10.096 13.931 1.00 61.03 194 SER A C 1
ATOM 1537 O O . SER A 1 194 ? 8.969 -11.089 14.530 1.00 61.03 194 SER A O 1
ATOM 1539 N N . SER A 1 195 ? 9.310 -9.422 13.052 1.00 49.19 195 SER A N 1
ATOM 1540 C CA . SER A 1 195 ? 10.716 -9.744 12.747 1.00 49.19 195 SER A CA 1
ATOM 1541 C C . SER A 1 195 ? 11.677 -9.428 13.904 1.00 49.19 195 SER A C 1
ATOM 1543 O O . SER A 1 195 ? 12.833 -9.832 13.884 1.00 49.19 195 SER A O 1
ATOM 1545 N N . SER A 1 196 ? 11.213 -8.736 14.948 1.00 40.56 196 SER A N 1
ATOM 1546 C CA . SER A 1 196 ? 11.982 -8.485 16.167 1.00 40.56 196 SER A CA 1
ATOM 1547 C C . SER A 1 196 ? 11.971 -9.711 17.077 1.00 40.56 196 SER A C 1
ATOM 1549 O O . SER A 1 196 ? 11.178 -9.793 18.017 1.00 40.56 196 SER A O 1
ATOM 1551 N N . GLY A 1 197 ? 12.832 -10.674 16.773 1.00 37.06 197 GLY A N 1
ATOM 1552 C CA . GLY A 1 197 ? 12.962 -11.884 17.566 1.00 37.06 197 GLY A CA 1
ATOM 1553 C C . GLY A 1 197 ? 14.320 -12.544 17.429 1.00 37.06 197 GLY A C 1
ATOM 1554 O O . GLY 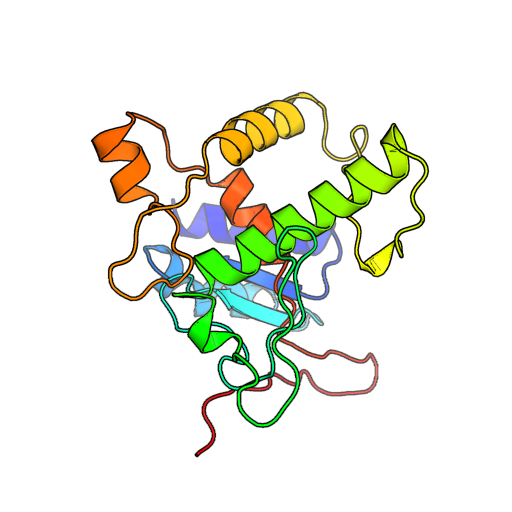A 1 197 ? 14.328 -13.679 16.989 1.00 37.06 197 GLY A O 1
ATOM 1555 N N . TRP A 1 198 ? 15.397 -11.842 17.807 1.00 31.34 198 TRP A N 1
ATOM 1556 C CA . TRP A 1 198 ? 16.592 -12.336 18.518 1.00 31.34 198 TRP A CA 1
ATOM 1557 C C . TRP A 1 198 ? 17.279 -11.157 19.219 1.00 31.34 198 TRP A C 1
ATOM 1559 O O . TRP A 1 198 ? 17.335 -10.064 18.611 1.00 31.34 198 TRP A O 1
#

pLDDT: mean 87.49, std 13.89, range [31.34, 98.0]

Radius of gyration: 17.92 Å; chains: 1; bounding box: 45×43×45 Å

Sequence (198 aa):
DINEGADWASSLAVIDDVDHFLFDGDGLGAGLRRQITDYFSGKKVTVTMFKGSESPFDEDAPYQAGAWTDEVVQGDNVRTIGDVFRNKRAQFYYTLADRLYRTYRAVEHGEYADPDEMLSFDKEAIGENILNKLFAELTQIQRKFNGNGKLELMTKVEMKQKLGIPSPNLADALMMCMHCPALVREETEIYVPSSSGW